Protein AF-A0A9D0Y0K2-F1 (afdb_monomer_lite)

Sequence (205 aa):
MKDIKRLFMYHGAEHKVINCIENGHKLTVENVRGQSREHRRCGTSFTFLVMFVSILFFMFIRVDTIWLRILTRLLLVPVIAGVSYEFIKWAGRSESLLVRILSKPGMLLQRFTTGEPDDEMIEVAIESVNAVFDWKAFLEEAKNEQKDPAIEFVDNLEELSDTQDITNTYDESSSTDDLETEKITDIFDEDDEILQAVELILKEK

pLDDT: mean 71.97, std 22.55, range [23.19, 94.62]

Radius of gyration: 25.57 Å; chains: 1; bounding box: 44×51×89 Å

Foldseek 3Di:
DVVQQVQQQLLLLLQLQVQLLVVLHDQDLVSSLPGGSFDLLDVLLLVVQLVVLLCVVPVPDDDPDPVVVVVVSVVCSVVSSVVSVVLSVVLVVDPDPVSVVSSVVSRVVSVVSHDHHDSVSNVVSSVVCVVPDDSVVVSVVVVVVVPPVVVVVVVVVVVVVVPDDDDDDDDDDDDDDDDDDDDDDDDDDPVVVVVVVVVVVVVVD

Structure (mmCIF, N/CA/C/O backbone):
data_AF-A0A9D0Y0K2-F1
#
_entry.id   AF-A0A9D0Y0K2-F1
#
loop_
_atom_site.group_PDB
_atom_site.id
_atom_site.type_symbol
_atom_site.label_atom_id
_atom_site.label_alt_id
_atom_site.label_comp_id
_atom_site.label_asym_id
_atom_site.label_entity_id
_atom_site.label_seq_id
_atom_site.pdbx_PDB_ins_code
_atom_site.Cartn_x
_atom_site.Cartn_y
_atom_site.Cartn_z
_atom_site.occupancy
_atom_site.B_iso_or_equiv
_atom_site.auth_seq_id
_atom_site.auth_comp_id
_atom_site.auth_asym_id
_atom_site.auth_atom_id
_atom_site.pdbx_PDB_model_num
ATOM 1 N N . MET A 1 1 ? -7.008 22.103 -1.435 1.00 67.06 1 MET A N 1
ATOM 2 C CA . MET A 1 1 ? -6.032 21.623 -0.419 1.00 67.06 1 MET A CA 1
ATOM 3 C C . MET A 1 1 ? -6.685 20.805 0.693 1.00 67.06 1 MET A C 1
ATOM 5 O O . MET A 1 1 ? -6.107 19.797 1.072 1.00 67.06 1 MET A O 1
ATOM 9 N N . LYS A 1 2 ? -7.875 21.175 1.196 1.00 81.12 2 LYS A N 1
ATOM 10 C CA . LYS A 1 2 ? -8.598 20.381 2.211 1.00 81.12 2 LYS A CA 1
ATOM 11 C C . LYS A 1 2 ? -8.952 18.963 1.730 1.00 81.12 2 LYS A C 1
ATOM 13 O O . LYS A 1 2 ? -8.868 18.022 2.509 1.00 81.12 2 LYS A O 1
ATOM 18 N N . ASP A 1 3 ? -9.239 18.806 0.440 1.00 87.19 3 ASP A N 1
ATOM 19 C CA . ASP A 1 3 ? -9.646 17.519 -0.146 1.00 87.19 3 ASP A CA 1
ATOM 20 C C . ASP A 1 3 ? -8.504 16.496 -0.189 1.00 87.19 3 ASP A C 1
ATOM 22 O O . ASP A 1 3 ? -8.718 15.318 0.062 1.00 87.19 3 ASP A O 1
ATOM 26 N N . ILE A 1 4 ? -7.268 16.951 -0.423 1.00 88.81 4 ILE A N 1
ATOM 27 C CA . ILE A 1 4 ? -6.080 16.081 -0.409 1.00 88.81 4 ILE A CA 1
ATOM 28 C C . ILE A 1 4 ? -5.799 15.572 1.004 1.00 88.81 4 ILE A C 1
ATOM 30 O O . ILE A 1 4 ? -5.513 14.394 1.188 1.00 88.81 4 ILE A O 1
ATOM 34 N N . LYS A 1 5 ? -5.941 16.439 2.014 1.00 88.38 5 LYS A N 1
ATOM 35 C CA . LYS A 1 5 ? -5.827 16.022 3.415 1.00 88.38 5 LYS A CA 1
ATOM 36 C C . LYS A 1 5 ? -6.863 14.941 3.737 1.00 88.38 5 LYS A C 1
ATOM 38 O O . LYS A 1 5 ? -6.508 13.912 4.297 1.00 88.38 5 LYS A O 1
ATOM 43 N N . ARG A 1 6 ? -8.116 15.149 3.319 1.00 92.69 6 ARG A N 1
ATOM 44 C CA . ARG A 1 6 ? -9.199 14.174 3.498 1.00 92.69 6 ARG A CA 1
ATOM 45 C C . ARG A 1 6 ? -8.906 12.842 2.798 1.00 92.69 6 ARG A C 1
ATOM 47 O O . ARG A 1 6 ? -9.142 11.796 3.385 1.00 92.69 6 ARG A O 1
ATOM 54 N N . LEU A 1 7 ? -8.349 12.869 1.586 1.00 92.06 7 LEU A N 1
ATOM 55 C CA . LEU A 1 7 ? -7.934 11.658 0.870 1.00 92.06 7 LEU A CA 1
ATOM 56 C C . LEU A 1 7 ? -6.885 10.857 1.658 1.00 92.06 7 LEU A C 1
ATOM 58 O O . LEU A 1 7 ? -7.027 9.647 1.809 1.00 92.06 7 LEU A O 1
ATOM 62 N N . PHE A 1 8 ? -5.858 11.523 2.193 1.00 92.81 8 PHE A N 1
ATOM 63 C CA . PHE A 1 8 ? -4.826 10.858 2.997 1.00 92.81 8 PHE A CA 1
ATOM 64 C C . PHE A 1 8 ? -5.372 10.299 4.315 1.00 92.81 8 PHE A C 1
ATOM 66 O O . PHE A 1 8 ? -4.903 9.258 4.770 1.00 92.81 8 PHE A O 1
ATOM 73 N N . MET A 1 9 ? -6.375 10.947 4.909 1.00 93.69 9 MET A N 1
ATOM 74 C CA . MET A 1 9 ? -7.067 10.430 6.093 1.00 93.69 9 MET A CA 1
ATOM 75 C C . MET A 1 9 ? -7.864 9.158 5.771 1.00 93.69 9 MET A C 1
ATOM 77 O O . MET A 1 9 ? -7.720 8.172 6.483 1.00 93.69 9 MET A O 1
ATOM 81 N N . TYR A 1 10 ? -8.613 9.119 4.662 1.00 94.62 10 TYR A N 1
ATOM 82 C CA . TYR A 1 10 ? -9.296 7.888 4.230 1.00 94.62 10 TYR A CA 1
ATOM 83 C C . TYR A 1 10 ? -8.326 6.745 3.924 1.00 94.62 10 TYR A C 1
ATOM 85 O O . TYR A 1 10 ? -8.579 5.606 4.300 1.00 94.62 10 TYR A O 1
ATOM 93 N N . HIS A 1 11 ? -7.189 7.052 3.303 1.00 93.38 11 HIS A N 1
ATOM 94 C CA . HIS A 1 11 ? -6.132 6.069 3.074 1.00 93.38 11 HIS A CA 1
ATOM 95 C C . HIS A 1 11 ? -5.553 5.535 4.398 1.00 93.38 11 HIS A C 1
ATOM 97 O O . HIS A 1 11 ? -5.335 4.336 4.549 1.00 93.38 11 HIS A O 1
ATOM 103 N N . GLY A 1 12 ? -5.364 6.406 5.396 1.00 92.06 12 GLY A N 1
ATOM 104 C CA . GLY A 1 12 ? -4.985 5.992 6.748 1.00 92.06 12 GLY A CA 1
ATOM 105 C C . GLY A 1 12 ? -6.044 5.116 7.428 1.00 92.06 12 GLY A C 1
ATOM 106 O O . GLY A 1 12 ? -5.683 4.142 8.087 1.00 92.06 12 GLY A O 1
ATOM 107 N N . ALA A 1 13 ? -7.335 5.416 7.240 1.00 94.50 13 ALA A N 1
ATOM 108 C CA . ALA A 1 13 ? -8.438 4.604 7.762 1.00 94.50 13 ALA A CA 1
ATOM 109 C C . ALA A 1 13 ? -8.421 3.178 7.191 1.00 94.50 13 ALA A C 1
ATOM 111 O O . ALA A 1 13 ? -8.532 2.222 7.955 1.00 94.50 13 ALA A O 1
ATOM 112 N N . GLU A 1 14 ? -8.205 3.027 5.881 1.00 93.19 14 GLU A N 1
ATOM 113 C CA . GLU A 1 14 ? -8.070 1.719 5.225 1.00 93.19 14 GLU A CA 1
ATOM 114 C C . GLU A 1 14 ? -6.944 0.892 5.859 1.00 93.19 14 GLU A C 1
ATOM 116 O O . GLU A 1 14 ? -7.167 -0.238 6.291 1.00 93.19 14 GLU A O 1
ATOM 121 N N . HIS A 1 15 ? -5.747 1.472 5.986 1.00 93.19 15 HIS A N 1
ATOM 122 C CA . HIS A 1 15 ? -4.605 0.769 6.572 1.00 93.19 15 HIS A CA 1
ATOM 123 C C . HIS A 1 15 ? -4.871 0.309 8.000 1.00 93.19 15 HIS A C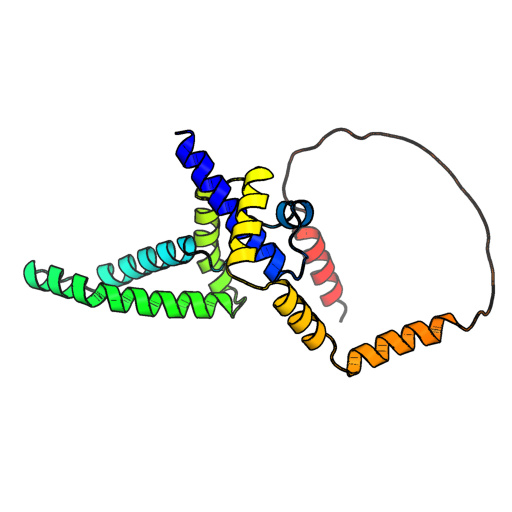 1
ATOM 125 O O . HIS A 1 15 ? -4.552 -0.826 8.350 1.00 93.19 15 HIS A O 1
ATOM 131 N N . LYS A 1 16 ? -5.485 1.166 8.818 1.00 93.38 16 LYS A N 1
ATOM 132 C CA . LYS A 1 16 ? -5.807 0.831 10.204 1.00 93.38 16 LYS A CA 1
ATOM 133 C C . LYS A 1 16 ? -6.836 -0.292 10.308 1.00 93.38 16 LYS A C 1
ATOM 135 O O . LYS A 1 16 ? -6.673 -1.178 11.144 1.00 93.38 16 LYS A O 1
ATOM 140 N N . VAL A 1 17 ? -7.868 -0.284 9.461 1.00 93.62 17 VAL A N 1
ATOM 141 C CA . VAL A 1 17 ? -8.891 -1.344 9.421 1.00 93.62 17 VAL A CA 1
ATOM 142 C C . VAL A 1 17 ? -8.270 -2.683 9.030 1.00 93.62 17 VAL A C 1
ATOM 144 O O . VAL A 1 17 ? -8.499 -3.678 9.714 1.00 93.62 17 VAL A O 1
ATOM 147 N N . ILE A 1 18 ? -7.439 -2.713 7.985 1.00 90.31 18 ILE A N 1
ATOM 148 C CA . ILE A 1 18 ? -6.764 -3.946 7.553 1.00 90.31 18 ILE A CA 1
ATOM 149 C C . ILE A 1 18 ? -5.797 -4.450 8.630 1.00 90.31 18 ILE A C 1
ATOM 151 O O . ILE A 1 18 ? -5.852 -5.624 8.989 1.00 90.31 18 ILE A O 1
ATOM 155 N N . ASN A 1 19 ? -4.988 -3.566 9.219 1.00 89.62 19 ASN A N 1
ATOM 156 C CA . ASN A 1 19 ? -4.087 -3.924 10.317 1.00 89.62 19 ASN A CA 1
ATOM 157 C C . ASN A 1 19 ? -4.854 -4.471 11.541 1.00 89.62 19 ASN A C 1
ATOM 159 O O . ASN A 1 19 ? -4.380 -5.395 12.193 1.00 89.62 19 ASN A O 1
ATOM 163 N N . CYS A 1 20 ? -6.055 -3.956 11.836 1.00 91.06 20 CYS A N 1
ATOM 164 C CA . CYS A 1 20 ? -6.908 -4.460 12.921 1.00 91.06 20 CYS A CA 1
ATOM 165 C C . CYS A 1 20 ? -7.289 -5.935 12.710 1.00 91.06 20 CYS A C 1
ATOM 167 O O . CYS A 1 20 ? -7.197 -6.737 13.641 1.00 91.06 20 CYS A O 1
ATOM 169 N N . ILE A 1 21 ? -7.665 -6.287 11.477 1.00 88.38 21 ILE A N 1
ATOM 170 C CA . ILE A 1 21 ? -8.056 -7.650 11.088 1.00 88.38 21 ILE A CA 1
ATOM 171 C C . ILE A 1 21 ? -6.846 -8.581 11.098 1.00 88.38 21 ILE A C 1
ATOM 173 O O . ILE A 1 21 ? -6.931 -9.686 11.629 1.00 88.38 21 ILE A O 1
ATOM 177 N N . GLU A 1 22 ? -5.714 -8.138 10.547 1.00 83.69 22 GLU A N 1
ATOM 178 C CA . GLU A 1 22 ? -4.478 -8.929 10.522 1.00 83.69 22 GLU A CA 1
ATOM 179 C C . GLU A 1 22 ? -3.920 -9.193 11.929 1.00 83.69 22 GLU A C 1
ATOM 181 O O . GLU A 1 22 ? -3.370 -10.264 12.173 1.00 83.69 22 GLU A O 1
ATOM 186 N N . ASN A 1 23 ? -4.120 -8.262 12.867 1.00 84.31 23 ASN A N 1
ATOM 187 C CA . ASN A 1 23 ? -3.757 -8.431 14.277 1.00 84.31 23 ASN A CA 1
ATOM 188 C C . ASN A 1 23 ? -4.781 -9.256 15.081 1.00 84.31 23 ASN A C 1
ATOM 190 O O . ASN A 1 23 ? -4.615 -9.445 16.284 1.00 84.31 23 ASN A O 1
ATOM 194 N N . GLY A 1 24 ? -5.850 -9.749 14.451 1.00 82.88 24 GLY A N 1
ATOM 195 C CA . GLY A 1 24 ? -6.824 -10.622 15.102 1.00 82.88 24 GLY A CA 1
ATOM 196 C C . GLY A 1 24 ? -7.863 -9.899 15.971 1.00 82.88 24 GLY A C 1
ATOM 197 O O . GLY A 1 24 ? -8.615 -10.542 16.713 1.00 82.88 24 GLY A O 1
ATOM 198 N N . HIS A 1 25 ? -7.917 -8.565 15.921 1.00 86.62 25 HIS A N 1
ATOM 199 C CA . HIS A 1 25 ? -8.839 -7.775 16.730 1.00 86.62 25 HIS A CA 1
ATOM 200 C C . HIS A 1 25 ? -10.215 -7.651 16.067 1.00 86.62 25 HIS A C 1
ATOM 202 O O . HIS A 1 25 ? -10.368 -7.689 14.848 1.00 86.62 25 HIS A O 1
ATOM 208 N N . LYS A 1 26 ? -11.254 -7.467 16.890 1.00 88.00 26 LYS A N 1
ATOM 209 C CA . LYS A 1 26 ? -12.604 -7.189 16.381 1.00 88.00 26 LYS A CA 1
ATOM 210 C C . LYS A 1 26 ? -12.641 -5.803 15.742 1.00 88.00 26 LYS A C 1
ATOM 212 O O . LYS A 1 26 ? -12.145 -4.854 16.348 1.00 88.00 26 LYS A O 1
ATOM 217 N N . LEU A 1 27 ? -13.305 -5.676 14.592 1.00 88.38 27 LEU A N 1
ATOM 218 C CA . LEU A 1 27 ? -13.522 -4.389 13.929 1.00 88.38 27 LEU A CA 1
ATOM 219 C C . LEU A 1 27 ? -14.493 -3.509 14.726 1.00 88.38 27 LEU A C 1
ATOM 221 O O . LEU A 1 27 ? -15.707 -3.555 14.532 1.00 88.38 27 LEU A O 1
ATOM 225 N N . THR A 1 28 ? -13.938 -2.709 15.631 1.00 90.19 28 THR A N 1
ATOM 226 C CA . THR A 1 28 ? -14.611 -1.594 16.307 1.00 90.19 28 THR A CA 1
ATOM 227 C C . THR A 1 28 ? -13.786 -0.326 16.115 1.00 90.19 28 THR A C 1
ATOM 229 O O . THR A 1 28 ? -12.581 -0.401 15.860 1.00 90.19 28 THR A O 1
ATOM 232 N N . VAL A 1 29 ? -14.418 0.842 16.229 1.00 91.00 29 VAL A N 1
ATOM 233 C CA . VAL A 1 29 ? -13.743 2.133 16.018 1.00 91.00 29 VAL A CA 1
ATOM 234 C C . VAL A 1 29 ? -12.562 2.294 16.980 1.00 91.00 29 VAL A C 1
ATOM 236 O O . VAL A 1 29 ? -11.483 2.721 16.572 1.00 91.00 29 VAL A O 1
ATOM 239 N N . GLU A 1 30 ? -12.724 1.865 18.231 1.00 90.31 30 GLU A N 1
ATOM 240 C CA . GLU A 1 30 ? -11.695 1.929 19.271 1.00 90.31 30 GLU A CA 1
ATOM 241 C C . GLU A 1 30 ? -10.484 1.058 18.921 1.00 90.31 30 GLU A C 1
ATOM 243 O O . GLU A 1 30 ? -9.344 1.525 18.979 1.00 90.31 30 GLU A O 1
ATOM 248 N N . ASN A 1 31 ? -10.729 -0.186 18.497 1.00 88.88 31 ASN A N 1
ATOM 249 C CA . ASN A 1 31 ? -9.664 -1.123 18.144 1.00 88.88 31 ASN A CA 1
ATOM 250 C C . ASN A 1 31 ? -8.905 -0.673 16.895 1.00 88.88 31 ASN A C 1
ATOM 252 O O . ASN A 1 31 ? -7.684 -0.827 16.834 1.00 88.88 31 ASN A O 1
ATOM 256 N N . VAL A 1 32 ? -9.615 -0.109 15.913 1.00 90.38 32 VAL A N 1
ATOM 257 C CA . VAL A 1 32 ? -9.028 0.407 14.671 1.00 90.38 32 VAL A CA 1
ATOM 258 C C . VAL A 1 32 ? -8.216 1.674 14.935 1.00 90.38 32 VAL A C 1
ATOM 260 O O . VAL A 1 32 ? -7.127 1.824 14.382 1.00 90.38 32 VAL A O 1
ATOM 263 N N . ARG A 1 33 ? -8.684 2.570 15.814 1.00 89.69 33 ARG A N 1
ATOM 264 C CA . ARG A 1 33 ? -7.971 3.811 16.159 1.00 89.69 33 ARG A CA 1
ATOM 265 C C . ARG A 1 33 ? -6.554 3.532 16.671 1.00 89.69 33 ARG A C 1
ATOM 267 O O . ARG A 1 33 ? -5.631 4.248 16.282 1.00 89.69 33 ARG A O 1
ATOM 274 N N . GLY A 1 34 ? -6.378 2.481 17.473 1.00 86.06 34 GLY A N 1
ATOM 275 C CA . GLY A 1 34 ? -5.079 2.069 18.017 1.00 86.06 34 GLY A CA 1
ATOM 276 C C . GLY A 1 34 ? -4.102 1.454 17.005 1.00 86.06 34 GLY A C 1
ATOM 277 O O . GLY A 1 34 ? -2.940 1.248 17.341 1.00 86.06 34 GLY A O 1
ATOM 278 N N . GLN A 1 35 ? -4.530 1.164 15.772 1.00 90.19 35 GLN A N 1
ATOM 279 C CA . GLN A 1 35 ? -3.674 0.511 14.779 1.00 90.19 35 GLN A CA 1
ATOM 280 C C . GLN A 1 35 ? -2.731 1.485 14.070 1.00 90.19 35 GLN A C 1
ATOM 282 O O . GLN A 1 35 ? -2.997 2.686 13.942 1.00 90.19 35 GLN A O 1
ATOM 287 N N . SER A 1 36 ? -1.632 0.943 13.539 1.00 87.62 36 SER A N 1
ATOM 288 C CA . SER A 1 36 ? -0.712 1.698 12.688 1.00 87.62 36 SER A CA 1
ATOM 289 C C . SER A 1 36 ? -1.388 2.128 11.384 1.00 87.62 36 SER A C 1
ATOM 291 O O . SER A 1 36 ? -2.184 1.392 10.801 1.00 87.62 36 SER A O 1
ATOM 293 N N . ARG A 1 37 ? -1.019 3.314 10.893 1.00 87.62 37 ARG A N 1
ATOM 294 C CA . ARG A 1 37 ? -1.400 3.813 9.560 1.00 87.62 37 ARG A CA 1
ATOM 295 C C . ARG A 1 37 ? -0.469 3.331 8.443 1.00 87.62 37 ARG A C 1
ATOM 297 O O . ARG A 1 37 ? -0.660 3.696 7.288 1.00 87.62 37 ARG A O 1
ATOM 304 N N . GLU A 1 38 ? 0.559 2.564 8.783 1.00 85.81 38 GLU A N 1
ATOM 305 C CA . GLU A 1 38 ? 1.513 1.991 7.838 1.00 85.81 38 GLU A CA 1
ATOM 306 C C . GLU A 1 38 ? 1.205 0.509 7.644 1.00 85.81 38 GLU A C 1
ATOM 308 O O . GLU A 1 38 ? 0.952 -0.215 8.609 1.00 85.81 38 GLU A O 1
ATOM 313 N N . HIS A 1 39 ? 1.234 0.052 6.396 1.00 82.31 39 HIS A N 1
ATOM 314 C CA . HIS A 1 39 ? 0.985 -1.343 6.065 1.00 82.31 39 HIS A CA 1
ATOM 315 C C . HIS A 1 39 ? 1.927 -1.815 4.955 1.00 82.31 39 HIS A C 1
ATOM 317 O O . HIS A 1 39 ? 2.048 -1.199 3.888 1.00 82.31 39 HIS A O 1
ATOM 323 N N . ARG A 1 40 ? 2.607 -2.946 5.181 1.00 70.75 40 ARG A N 1
ATOM 324 C CA . ARG A 1 40 ? 3.663 -3.438 4.276 1.00 70.75 40 ARG A CA 1
ATOM 325 C C . ARG A 1 40 ? 3.149 -3.788 2.878 1.00 70.75 40 ARG A C 1
ATOM 327 O O . ARG A 1 40 ? 3.924 -3.710 1.927 1.00 70.75 40 ARG A O 1
ATOM 334 N N . ARG A 1 41 ? 1.860 -4.119 2.733 1.00 74.81 41 ARG A N 1
ATOM 335 C CA . ARG A 1 41 ? 1.244 -4.516 1.454 1.00 74.81 41 ARG A CA 1
ATOM 336 C C . ARG A 1 41 ? 0.501 -3.387 0.726 1.00 74.81 41 ARG A C 1
ATOM 338 O O . ARG A 1 41 ? -0.181 -3.658 -0.256 1.00 74.81 41 ARG A O 1
ATOM 345 N N . CYS A 1 42 ? 0.628 -2.127 1.150 1.00 83.31 42 CYS A N 1
ATOM 346 C CA . CYS A 1 42 ? -0.048 -1.025 0.456 1.00 83.31 42 CYS A CA 1
ATOM 347 C C . CYS A 1 42 ? 0.463 -0.834 -0.989 1.00 83.31 42 CYS A C 1
ATOM 349 O O . CYS A 1 42 ? 1.669 -0.881 -1.267 1.00 83.31 42 CYS A O 1
ATOM 351 N N . GLY A 1 43 ? -0.455 -0.507 -1.905 1.00 78.94 43 GLY A N 1
ATOM 352 C CA . GLY A 1 43 ? -0.162 -0.177 -3.304 1.00 78.94 43 GLY A CA 1
ATOM 353 C C . GLY A 1 43 ? 0.780 1.023 -3.499 1.00 78.94 43 GLY A C 1
ATOM 354 O O . GLY A 1 43 ? 1.436 1.128 -4.538 1.00 78.94 43 GLY A O 1
ATOM 355 N N . THR A 1 44 ? 0.924 1.902 -2.503 1.00 83.00 44 THR A N 1
ATOM 356 C CA . THR A 1 44 ? 1.917 2.994 -2.532 1.00 83.00 44 THR A CA 1
ATOM 357 C C . THR A 1 44 ? 3.351 2.479 -2.411 1.00 83.00 44 THR A C 1
ATOM 359 O O . THR A 1 44 ? 4.217 2.923 -3.167 1.00 83.00 44 THR A O 1
ATOM 362 N N . SER A 1 45 ? 3.594 1.472 -1.564 1.00 78.06 45 SER A N 1
ATOM 363 C CA . SER A 1 45 ? 4.881 0.765 -1.516 1.00 78.06 45 SER A CA 1
ATOM 364 C C . SER A 1 45 ? 5.159 0.025 -2.822 1.00 78.06 45 SER A C 1
ATOM 366 O O . SER A 1 45 ? 6.283 0.064 -3.322 1.00 78.06 45 SER A O 1
ATOM 368 N N . PHE A 1 46 ? 4.135 -0.598 -3.418 1.00 82.94 46 PHE A N 1
ATOM 369 C CA . PHE A 1 46 ? 4.263 -1.242 -4.729 1.00 82.94 46 PHE A CA 1
ATOM 370 C C . PHE A 1 46 ? 4.637 -0.237 -5.826 1.00 82.94 46 PHE A C 1
ATOM 372 O O . PHE A 1 46 ? 5.583 -0.462 -6.576 1.00 82.94 46 PHE A O 1
ATOM 379 N N . THR A 1 47 ? 3.946 0.902 -5.886 1.00 84.06 47 THR A N 1
ATOM 380 C CA . THR A 1 47 ? 4.208 1.952 -6.882 1.00 84.06 47 THR A CA 1
ATOM 381 C C . THR A 1 47 ? 5.619 2.523 -6.729 1.00 84.06 47 THR A C 1
ATOM 383 O O . THR A 1 47 ? 6.321 2.714 -7.724 1.00 84.06 47 THR A O 1
ATOM 386 N N . PHE A 1 48 ? 6.074 2.731 -5.490 1.00 84.25 48 PHE A N 1
ATOM 387 C CA . PHE A 1 48 ? 7.448 3.144 -5.209 1.00 84.25 48 PHE A CA 1
ATOM 388 C C . PHE A 1 48 ? 8.473 2.109 -5.695 1.00 84.25 48 PHE A C 1
ATOM 390 O O . PHE A 1 48 ? 9.448 2.465 -6.360 1.00 84.25 48 PHE A O 1
ATOM 397 N N . LEU A 1 49 ? 8.236 0.824 -5.419 1.00 82.50 49 LEU A N 1
ATOM 398 C CA . LEU A 1 49 ? 9.108 -0.263 -5.857 1.00 82.50 49 LEU A CA 1
ATOM 399 C C . LEU A 1 49 ? 9.171 -0.365 -7.389 1.00 82.50 49 LEU A C 1
ATOM 401 O O . LEU A 1 49 ? 10.260 -0.494 -7.944 1.00 82.50 49 LEU A O 1
ATOM 405 N N . VAL A 1 50 ? 8.032 -0.262 -8.080 1.00 88.12 50 VAL A N 1
ATOM 406 C CA . VAL A 1 50 ? 7.966 -0.232 -9.553 1.00 88.12 50 VAL A CA 1
ATOM 407 C C . VAL A 1 50 ? 8.783 0.933 -10.105 1.00 88.12 50 VAL A C 1
ATOM 409 O O . VAL A 1 50 ? 9.578 0.745 -11.027 1.00 88.12 50 VAL A O 1
ATOM 412 N N . MET A 1 51 ? 8.649 2.124 -9.518 1.00 89.12 51 MET A N 1
ATOM 413 C CA . MET A 1 51 ? 9.439 3.293 -9.907 1.00 89.12 51 MET A CA 1
ATOM 414 C C . MET A 1 51 ? 10.939 3.043 -9.711 1.00 89.12 51 MET A C 1
ATOM 416 O O . MET A 1 51 ? 11.719 3.263 -10.640 1.00 89.12 51 MET A O 1
ATOM 420 N N . PHE A 1 52 ? 11.348 2.536 -8.548 1.00 87.38 52 PHE A N 1
ATOM 421 C CA . PHE A 1 52 ? 12.750 2.248 -8.253 1.00 87.38 52 PHE A CA 1
ATOM 422 C C . PHE A 1 52 ? 13.348 1.220 -9.225 1.00 87.38 52 PHE A C 1
ATOM 424 O O . PHE A 1 52 ? 14.378 1.479 -9.851 1.00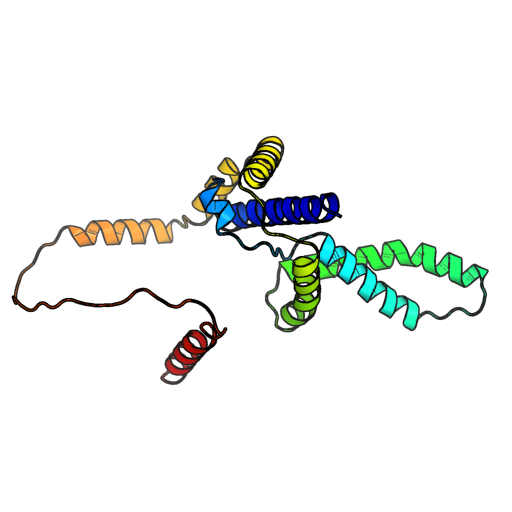 87.38 52 PHE A O 1
ATOM 431 N N . VAL A 1 53 ? 12.665 0.089 -9.428 1.00 88.94 53 VAL A N 1
ATOM 432 C CA . VAL A 1 53 ? 13.091 -0.956 -10.372 1.00 88.94 53 VAL A CA 1
ATOM 433 C C . VAL A 1 53 ? 13.144 -0.403 -11.799 1.00 88.94 53 VAL A C 1
ATOM 435 O O . VAL A 1 53 ? 14.102 -0.676 -12.522 1.00 88.94 53 VAL A O 1
ATOM 438 N N . SER A 1 54 ? 12.187 0.440 -12.199 1.00 90.69 54 SER A N 1
ATOM 439 C CA . SER A 1 54 ? 12.196 1.060 -13.529 1.00 90.69 54 SER A CA 1
ATOM 440 C C . SER A 1 54 ? 13.450 1.903 -13.778 1.00 90.69 54 SER A C 1
ATOM 442 O O . SER A 1 54 ? 14.045 1.807 -14.852 1.00 90.69 54 SER A O 1
ATOM 444 N N . ILE A 1 55 ? 13.907 2.665 -12.776 1.00 90.94 55 ILE A N 1
ATOM 445 C CA . ILE A 1 55 ? 15.125 3.477 -12.876 1.00 90.94 55 ILE A CA 1
ATOM 446 C C . ILE A 1 55 ? 16.338 2.571 -13.094 1.00 90.94 55 ILE A C 1
ATOM 448 O O . ILE A 1 55 ? 17.146 2.855 -13.977 1.00 90.94 55 ILE A O 1
ATOM 452 N N . LEU A 1 56 ? 16.441 1.458 -12.359 1.00 90.94 56 LEU A N 1
ATOM 453 C CA . LEU A 1 56 ? 17.537 0.500 -12.536 1.00 90.94 56 LEU A CA 1
ATOM 454 C C . LEU A 1 56 ? 17.538 -0.096 -13.950 1.00 90.94 56 LEU A C 1
ATOM 456 O O . LEU A 1 56 ? 18.556 -0.040 -14.640 1.00 90.94 56 LEU A O 1
ATOM 460 N N . PHE A 1 57 ? 16.398 -0.606 -14.423 1.00 90.06 57 PHE A N 1
ATOM 461 C CA . PHE A 1 57 ? 16.292 -1.196 -15.763 1.00 90.06 57 PHE A CA 1
ATOM 462 C C . PHE A 1 57 ? 16.613 -0.185 -16.873 1.00 90.06 57 PHE A C 1
ATOM 464 O O . PHE A 1 57 ? 17.379 -0.491 -17.791 1.00 90.06 57 PHE A O 1
ATOM 471 N N . PHE A 1 58 ? 16.077 1.035 -16.782 1.00 88.12 58 PHE A N 1
ATOM 472 C CA . PHE A 1 58 ? 16.327 2.079 -17.778 1.00 88.12 58 PHE A CA 1
ATOM 473 C C . PHE A 1 58 ? 17.741 2.669 -17.707 1.00 88.12 58 PHE A C 1
ATOM 475 O O . PHE A 1 58 ? 18.216 3.207 -18.707 1.00 88.12 58 PHE A O 1
ATOM 482 N N . MET A 1 59 ? 18.431 2.553 -16.570 1.00 89.25 59 MET A N 1
ATOM 483 C CA . MET A 1 59 ? 19.835 2.949 -16.437 1.00 89.25 59 MET A CA 1
ATOM 484 C C . MET A 1 59 ? 20.771 1.992 -17.192 1.00 89.25 59 MET A C 1
ATOM 486 O O . MET A 1 59 ? 21.707 2.447 -17.860 1.00 89.25 59 MET A O 1
ATOM 490 N N . PHE A 1 60 ? 20.516 0.680 -17.116 1.00 88.25 60 PHE A N 1
ATOM 491 C CA . PHE A 1 60 ? 21.334 -0.332 -17.793 1.00 88.25 60 PHE A CA 1
ATOM 492 C C . PHE A 1 60 ? 21.002 -0.473 -19.286 1.00 88.25 60 PHE A C 1
ATOM 494 O O . PHE A 1 60 ? 21.910 -0.644 -20.099 1.00 88.25 60 PHE A O 1
ATOM 501 N N . ILE A 1 61 ? 19.728 -0.359 -19.675 1.00 83.75 61 ILE A N 1
ATOM 502 C CA . ILE A 1 61 ? 19.289 -0.535 -21.068 1.00 83.75 61 ILE A CA 1
ATOM 503 C C . ILE A 1 61 ? 19.200 0.831 -21.755 1.00 83.75 61 ILE A C 1
ATOM 505 O O . ILE A 1 61 ? 18.154 1.485 -21.787 1.00 83.75 61 ILE A O 1
ATOM 509 N N . ARG A 1 62 ? 20.326 1.268 -22.328 1.00 81.69 62 ARG A N 1
ATOM 510 C CA . ARG A 1 62 ? 20.411 2.495 -23.130 1.00 81.69 62 ARG A CA 1
ATOM 511 C C . ARG A 1 62 ? 20.404 2.154 -24.616 1.00 81.69 62 ARG A C 1
ATOM 513 O O . ARG A 1 62 ? 21.290 1.469 -25.105 1.00 81.69 62 ARG A O 1
ATOM 520 N N . VAL A 1 63 ? 19.384 2.642 -25.322 1.00 85.94 63 VAL A N 1
ATOM 521 C CA . VAL A 1 63 ? 19.236 2.493 -26.776 1.00 85.94 63 VAL A CA 1
ATOM 522 C C . VAL A 1 63 ? 19.289 3.876 -27.419 1.00 85.94 63 VAL A C 1
ATOM 524 O O . VAL A 1 63 ? 18.529 4.775 -27.035 1.00 85.94 63 VAL A O 1
ATOM 527 N N . ASP A 1 64 ? 20.181 4.054 -28.391 1.00 84.69 64 ASP A N 1
ATOM 528 C CA . ASP A 1 64 ? 20.430 5.354 -29.028 1.00 84.69 64 ASP A CA 1
ATOM 529 C C . ASP A 1 64 ? 19.344 5.733 -30.041 1.00 84.69 64 ASP A C 1
ATOM 531 O O . ASP A 1 64 ? 18.976 6.900 -30.167 1.00 84.69 64 ASP A O 1
ATOM 535 N N . THR A 1 65 ? 18.759 4.743 -30.714 1.00 91.31 65 THR A N 1
ATOM 536 C CA . THR A 1 65 ? 17.701 4.948 -31.708 1.00 91.31 65 THR A CA 1
ATOM 537 C C . THR A 1 65 ? 16.342 5.203 -31.050 1.00 91.31 65 THR A C 1
ATOM 539 O O . THR A 1 65 ? 15.870 4.433 -30.211 1.00 91.31 65 THR A O 1
ATOM 542 N N . ILE A 1 66 ? 15.674 6.291 -31.458 1.00 89.38 66 ILE A N 1
ATOM 543 C CA . ILE A 1 66 ? 14.447 6.788 -30.808 1.00 89.38 66 ILE A CA 1
ATOM 544 C C . ILE A 1 66 ? 13.298 5.764 -30.850 1.00 89.38 66 ILE A C 1
ATOM 546 O O . ILE A 1 66 ? 12.625 5.541 -29.847 1.00 89.38 66 ILE A O 1
ATOM 550 N N . TRP A 1 67 ? 13.115 5.089 -31.989 1.00 92.62 67 TRP A N 1
ATOM 551 C CA . TRP A 1 67 ? 12.034 4.123 -32.198 1.00 92.62 67 TRP A CA 1
ATOM 552 C C . TRP A 1 67 ? 12.231 2.848 -31.381 1.00 92.62 67 TRP A C 1
ATOM 554 O O . TRP A 1 67 ? 11.312 2.405 -30.694 1.00 92.62 67 TRP A O 1
ATOM 564 N N . LEU A 1 68 ? 13.448 2.295 -31.391 1.00 89.81 68 LEU A N 1
ATOM 565 C CA . LEU A 1 68 ? 13.772 1.117 -30.588 1.00 89.81 68 LEU A CA 1
ATOM 566 C C . LEU A 1 68 ? 13.717 1.437 -29.095 1.00 89.81 68 LEU A C 1
ATOM 568 O O . LEU A 1 68 ? 13.271 0.599 -28.317 1.00 89.81 68 LEU A O 1
ATOM 572 N N . ARG A 1 69 ? 14.085 2.656 -28.683 1.00 90.44 69 ARG A N 1
ATOM 573 C CA . ARG A 1 69 ? 13.947 3.100 -27.291 1.00 90.44 69 ARG A CA 1
ATOM 574 C C . ARG A 1 69 ? 12.491 3.070 -26.821 1.00 90.44 69 ARG A C 1
ATOM 576 O O . ARG A 1 69 ? 12.228 2.575 -25.728 1.00 90.44 69 ARG A O 1
ATOM 583 N N . ILE A 1 70 ? 11.556 3.583 -27.622 1.00 90.81 70 ILE A N 1
ATOM 584 C CA . ILE A 1 70 ? 10.124 3.581 -27.277 1.00 90.81 70 ILE A CA 1
ATOM 585 C C . ILE A 1 70 ? 9.594 2.146 -27.206 1.00 90.81 70 ILE A C 1
ATOM 587 O O . ILE A 1 70 ? 8.962 1.782 -26.215 1.00 90.81 70 ILE A O 1
ATOM 591 N N . LEU A 1 71 ? 9.909 1.321 -28.208 1.00 93.25 71 LEU A N 1
ATOM 592 C CA . LEU A 1 71 ? 9.483 -0.079 -28.247 1.00 93.25 71 LEU A CA 1
ATOM 593 C C . LEU A 1 71 ? 10.004 -0.868 -27.038 1.00 93.25 71 LEU A C 1
ATOM 595 O O . LEU A 1 71 ? 9.248 -1.582 -26.385 1.00 93.25 71 LEU A O 1
ATOM 599 N N . THR A 1 72 ? 11.282 -0.680 -26.706 1.00 91.25 72 THR A N 1
ATOM 600 C CA . THR A 1 72 ? 11.926 -1.317 -25.552 1.00 91.25 72 THR A CA 1
ATOM 601 C C . THR A 1 72 ? 11.222 -0.908 -24.260 1.00 91.25 72 THR A C 1
ATOM 603 O O . THR A 1 72 ? 10.848 -1.769 -23.475 1.00 91.25 72 THR A O 1
ATOM 606 N N . ARG A 1 73 ? 10.940 0.386 -24.055 1.00 91.44 73 ARG A N 1
ATOM 607 C CA . ARG A 1 73 ? 10.212 0.854 -22.863 1.00 91.44 73 ARG A CA 1
ATOM 608 C C . ARG A 1 73 ? 8.825 0.234 -22.743 1.00 91.44 73 ARG A C 1
ATOM 610 O O . ARG A 1 73 ? 8.478 -0.210 -21.656 1.00 91.44 73 ARG A O 1
ATOM 617 N N . LEU A 1 74 ? 8.069 0.175 -23.838 1.00 92.00 74 LEU A N 1
ATOM 618 C CA . LEU A 1 74 ? 6.728 -0.410 -23.838 1.00 92.00 74 LEU A CA 1
ATOM 619 C C . LEU A 1 74 ? 6.760 -1.899 -23.461 1.00 92.00 74 LEU A C 1
ATOM 621 O O . LEU A 1 74 ? 5.934 -2.347 -22.671 1.00 92.00 74 LEU A O 1
ATOM 625 N N . LEU A 1 75 ? 7.745 -2.642 -23.972 1.00 92.38 75 LEU A N 1
ATOM 626 C CA . LEU A 1 75 ? 7.933 -4.060 -23.658 1.00 92.38 75 LEU A CA 1
ATOM 627 C C . LEU A 1 75 ? 8.428 -4.273 -22.217 1.00 92.38 75 LEU A C 1
ATOM 629 O O . LEU A 1 75 ? 8.061 -5.254 -21.578 1.00 92.38 75 LEU A O 1
ATOM 633 N N . LEU A 1 76 ? 9.219 -3.343 -21.678 1.00 90.94 76 LEU A N 1
ATOM 634 C CA . LEU A 1 76 ? 9.755 -3.431 -20.320 1.00 90.94 76 LEU A CA 1
ATOM 635 C C . LEU A 1 76 ? 8.718 -3.161 -19.223 1.00 90.94 76 LEU A C 1
ATOM 637 O O . LEU A 1 76 ? 8.897 -3.672 -18.123 1.00 90.94 76 LEU A O 1
ATOM 641 N N . VAL A 1 77 ? 7.649 -2.399 -19.483 1.00 91.56 77 VAL A N 1
ATOM 642 C CA . VAL A 1 77 ? 6.600 -2.113 -18.478 1.00 91.56 77 VAL A CA 1
ATOM 643 C C . VAL A 1 77 ? 6.049 -3.388 -17.811 1.00 91.56 77 VAL A C 1
ATOM 645 O O . VAL A 1 77 ? 6.114 -3.468 -16.583 1.00 91.56 77 VAL A O 1
ATOM 648 N N . PRO A 1 78 ? 5.555 -4.405 -18.549 1.00 91.31 78 PRO A N 1
ATOM 649 C CA . PRO A 1 78 ? 5.062 -5.638 -17.932 1.00 91.31 78 PRO A CA 1
ATOM 650 C C . PRO A 1 78 ? 6.166 -6.437 -17.226 1.00 91.31 78 PRO A C 1
ATOM 652 O O . PRO A 1 78 ? 5.905 -7.046 -16.191 1.00 91.31 78 PRO A O 1
ATOM 655 N N . VAL A 1 79 ? 7.403 -6.403 -17.734 1.00 92.12 79 VAL A N 1
ATOM 656 C CA . VAL A 1 79 ? 8.549 -7.078 -17.099 1.00 92.12 79 VAL A CA 1
ATOM 657 C C . VAL A 1 79 ? 8.858 -6.450 -15.741 1.00 92.12 79 VAL A C 1
ATOM 659 O O . VAL A 1 79 ? 8.983 -7.164 -14.750 1.00 92.12 79 VAL A O 1
ATOM 662 N N . ILE A 1 80 ? 8.929 -5.117 -15.678 1.00 92.31 80 ILE A N 1
ATOM 663 C CA . ILE A 1 80 ? 9.164 -4.372 -14.436 1.00 92.31 80 ILE A CA 1
ATOM 664 C C . ILE A 1 80 ? 8.038 -4.658 -13.439 1.00 92.31 80 ILE A C 1
ATOM 666 O O . ILE A 1 80 ? 8.324 -4.983 -12.291 1.00 92.31 80 ILE A O 1
ATOM 670 N N . ALA A 1 81 ? 6.775 -4.607 -13.877 1.00 89.75 81 ALA A N 1
ATOM 671 C CA . ALA A 1 81 ? 5.629 -4.897 -13.016 1.00 89.75 81 ALA A CA 1
ATOM 672 C C . ALA A 1 81 ? 5.671 -6.325 -12.444 1.00 89.75 81 ALA A C 1
ATOM 674 O O . ALA A 1 81 ? 5.442 -6.509 -11.248 1.00 89.75 81 ALA A O 1
ATOM 675 N N . GLY A 1 82 ? 6.017 -7.320 -13.269 1.00 90.88 82 GLY A N 1
ATOM 676 C CA . GLY A 1 82 ? 6.164 -8.710 -12.832 1.00 90.88 82 GLY A CA 1
ATOM 677 C C . GLY A 1 82 ? 7.285 -8.887 -11.807 1.00 90.88 82 GLY A C 1
ATOM 678 O O . GLY A 1 82 ? 7.072 -9.486 -10.756 1.00 90.88 82 GLY A O 1
ATOM 679 N N . VAL A 1 83 ? 8.457 -8.297 -12.061 1.00 89.31 83 VAL A N 1
ATOM 680 C CA . VAL A 1 83 ? 9.582 -8.327 -11.112 1.00 89.31 83 VAL A CA 1
ATOM 681 C C . VAL A 1 83 ? 9.193 -7.653 -9.794 1.00 89.31 83 VAL A C 1
ATOM 683 O O . VAL A 1 83 ? 9.390 -8.230 -8.726 1.00 89.31 83 VAL A O 1
ATOM 686 N N . SER A 1 84 ? 8.586 -6.466 -9.842 1.00 87.19 84 SER A N 1
ATOM 687 C CA . SER A 1 84 ? 8.131 -5.753 -8.644 1.00 87.19 84 SER A CA 1
ATOM 688 C C . SER A 1 84 ? 7.076 -6.529 -7.847 1.00 87.19 84 SER A C 1
ATOM 690 O O . SER A 1 84 ? 7.106 -6.481 -6.617 1.00 87.19 84 SER A O 1
ATOM 692 N N . TYR A 1 85 ? 6.177 -7.264 -8.511 1.00 86.12 85 TYR A N 1
ATOM 693 C CA . TYR A 1 85 ? 5.191 -8.118 -7.841 1.00 86.12 85 TYR A CA 1
ATOM 694 C C . TYR A 1 85 ? 5.855 -9.254 -7.045 1.00 86.12 85 TYR A C 1
ATOM 696 O O . TYR A 1 85 ? 5.510 -9.489 -5.886 1.00 86.12 85 TYR A O 1
ATOM 704 N N . GLU A 1 86 ? 6.854 -9.922 -7.621 1.00 86.56 86 GLU A N 1
ATOM 705 C CA . GLU A 1 86 ? 7.587 -10.975 -6.907 1.00 86.56 86 GLU A CA 1
ATOM 706 C C . GLU A 1 86 ? 8.380 -10.410 -5.722 1.00 86.56 86 GLU A C 1
ATOM 708 O O . GLU A 1 86 ? 8.374 -10.990 -4.635 1.00 86.56 86 GLU A O 1
ATOM 713 N N . PHE A 1 87 ? 8.988 -9.230 -5.881 1.00 78.88 87 PHE A N 1
ATOM 714 C CA . PHE A 1 87 ? 9.686 -8.563 -4.782 1.00 78.88 87 PHE A CA 1
ATOM 715 C C . PHE A 1 87 ? 8.750 -8.190 -3.623 1.00 78.88 87 PHE A C 1
ATOM 717 O O . PHE A 1 87 ? 9.113 -8.438 -2.474 1.00 78.88 87 PHE A O 1
ATOM 724 N N . ILE A 1 88 ? 7.551 -7.642 -3.875 1.00 74.56 88 ILE A N 1
ATOM 725 C CA . ILE A 1 88 ? 6.610 -7.308 -2.786 1.00 74.56 88 ILE A CA 1
ATOM 726 C C . ILE A 1 88 ? 6.023 -8.565 -2.133 1.00 74.56 88 ILE A C 1
ATOM 728 O O . ILE A 1 88 ? 5.866 -8.614 -0.912 1.00 74.56 88 ILE A O 1
ATOM 732 N N . LYS A 1 89 ? 5.765 -9.617 -2.920 1.00 78.25 89 LYS A N 1
ATOM 733 C CA . LYS A 1 89 ? 5.324 -10.919 -2.406 1.00 78.25 89 LYS A CA 1
ATOM 734 C C . LYS A 1 89 ? 6.384 -11.549 -1.503 1.00 78.25 89 LYS A C 1
ATOM 736 O O . LYS A 1 89 ? 6.045 -12.099 -0.458 1.00 78.25 89 LYS A O 1
ATOM 741 N N . TRP A 1 90 ? 7.657 -11.448 -1.877 1.00 76.25 90 TRP A N 1
ATOM 742 C CA . TRP A 1 90 ? 8.773 -11.924 -1.063 1.00 76.25 90 TRP A CA 1
ATOM 743 C C . TRP A 1 90 ? 8.987 -11.069 0.195 1.00 76.25 90 TRP A C 1
ATOM 745 O O . TRP A 1 90 ? 9.144 -11.615 1.292 1.00 76.25 90 TRP A O 1
ATOM 755 N N . ALA A 1 91 ? 8.904 -9.742 0.066 1.00 67.88 91 ALA A N 1
ATOM 756 C CA . ALA A 1 91 ? 8.993 -8.809 1.188 1.00 67.88 91 ALA A CA 1
ATOM 757 C C . ALA A 1 91 ? 7.876 -9.023 2.225 1.00 67.88 91 ALA A C 1
ATOM 759 O O . ALA A 1 91 ? 8.107 -8.892 3.423 1.00 67.88 91 ALA A O 1
ATOM 760 N N . GLY A 1 92 ? 6.679 -9.416 1.781 1.00 64.31 92 GLY A N 1
ATOM 761 C CA . GLY A 1 92 ? 5.563 -9.752 2.667 1.00 64.31 92 GLY A CA 1
ATOM 762 C C . GLY A 1 92 ? 5.687 -11.101 3.384 1.00 64.31 92 GLY A C 1
ATOM 763 O O . GLY A 1 92 ? 4.901 -11.358 4.287 1.00 64.31 92 GLY A O 1
ATOM 764 N N . ARG A 1 93 ? 6.629 -11.973 2.991 1.00 65.69 93 ARG A N 1
ATOM 765 C CA . ARG A 1 93 ? 6.837 -13.303 3.604 1.00 65.69 93 ARG A CA 1
ATOM 766 C C . ARG A 1 93 ? 8.113 -13.403 4.440 1.00 65.69 93 ARG A C 1
ATOM 768 O O . ARG A 1 93 ? 8.315 -14.426 5.084 1.00 65.69 93 ARG A O 1
ATOM 775 N N . SER A 1 94 ? 9.000 -12.406 4.395 1.00 58.69 94 SER A N 1
ATOM 776 C CA . SER A 1 94 ? 10.320 -12.496 5.028 1.00 58.69 94 SER A CA 1
ATOM 777 C C . SER A 1 94 ? 10.709 -11.222 5.783 1.00 58.69 94 SER A C 1
ATOM 779 O O . SER A 1 94 ? 10.827 -10.149 5.206 1.00 58.69 94 SER A O 1
ATOM 781 N N . GLU A 1 95 ? 11.009 -11.357 7.076 1.00 61.03 95 GLU A N 1
ATOM 782 C CA . GLU A 1 95 ? 11.546 -10.290 7.943 1.00 61.03 95 GLU A CA 1
ATOM 783 C C . GLU A 1 95 ? 13.077 -10.144 7.826 1.00 61.03 95 GLU A C 1
ATOM 785 O O . GLU A 1 95 ? 13.766 -9.787 8.781 1.00 61.03 95 GLU A O 1
ATOM 790 N N . SER A 1 96 ? 13.656 -10.455 6.662 1.00 60.09 96 SER A N 1
ATOM 791 C CA . SER A 1 96 ? 15.110 -10.370 6.489 1.00 60.09 96 SER A CA 1
ATOM 792 C C . SER A 1 96 ? 15.596 -8.913 6.528 1.00 60.09 96 SER A C 1
ATOM 794 O O . SER A 1 96 ? 14.892 -7.983 6.125 1.00 60.09 96 SER A O 1
ATOM 796 N N . LEU A 1 97 ? 16.830 -8.693 6.992 1.00 55.97 97 LEU A N 1
ATOM 797 C CA . LEU A 1 97 ? 17.416 -7.355 7.172 1.00 55.97 97 LEU A CA 1
ATOM 798 C C . LEU A 1 97 ? 17.427 -6.531 5.866 1.00 55.97 97 LEU A C 1
ATOM 800 O O . LEU A 1 97 ? 17.199 -5.322 5.887 1.00 55.97 97 LEU A O 1
ATOM 804 N N . LEU A 1 98 ? 17.586 -7.197 4.716 1.00 59.59 98 LEU A N 1
ATOM 805 C CA . LEU A 1 98 ? 17.487 -6.580 3.388 1.00 59.59 98 LEU A CA 1
ATOM 806 C C . LEU A 1 98 ? 16.064 -6.120 3.058 1.00 59.59 98 LEU A C 1
ATOM 808 O O . LEU A 1 98 ? 15.880 -5.012 2.553 1.00 59.59 98 LEU A O 1
ATOM 812 N N . VAL A 1 99 ? 15.056 -6.932 3.385 1.00 65.88 99 VAL A N 1
ATOM 813 C CA . VAL A 1 99 ? 13.648 -6.561 3.208 1.00 65.88 99 VAL A CA 1
ATOM 814 C C . VAL A 1 99 ? 13.293 -5.381 4.103 1.00 65.88 99 VAL A C 1
ATOM 816 O O . VAL A 1 99 ? 12.653 -4.447 3.629 1.00 65.88 99 VAL A O 1
ATOM 819 N N . ARG A 1 100 ? 13.761 -5.354 5.356 1.00 67.12 100 ARG A N 1
ATOM 820 C CA . ARG A 1 100 ? 13.549 -4.208 6.256 1.00 67.12 100 ARG A CA 1
ATOM 821 C C . ARG A 1 100 ? 14.152 -2.919 5.693 1.00 67.12 100 ARG A C 1
ATOM 823 O O . ARG A 1 100 ? 13.468 -1.900 5.674 1.00 67.12 100 ARG A O 1
ATOM 830 N N . ILE A 1 101 ? 15.386 -2.950 5.186 1.00 68.31 101 ILE A N 1
ATOM 831 C CA . ILE A 1 101 ? 16.030 -1.767 4.583 1.00 68.31 101 ILE A CA 1
ATOM 832 C C . ILE A 1 101 ? 15.286 -1.302 3.327 1.00 68.31 101 ILE A C 1
ATOM 834 O O . ILE A 1 101 ? 15.071 -0.103 3.166 1.00 68.31 101 ILE A O 1
ATOM 838 N N . LEU A 1 102 ? 14.865 -2.227 2.462 1.00 66.88 102 LEU A N 1
ATOM 839 C CA . LEU A 1 102 ? 14.171 -1.888 1.218 1.00 66.88 102 LEU A CA 1
ATOM 840 C C . LEU A 1 102 ? 12.708 -1.467 1.446 1.00 66.88 102 LEU A C 1
ATOM 842 O O . LEU A 1 102 ? 12.166 -0.686 0.667 1.00 66.88 102 LEU A O 1
ATOM 846 N N . SER A 1 103 ? 12.083 -1.931 2.532 1.00 67.81 103 SER A N 1
ATOM 847 C CA . SER A 1 103 ? 10.700 -1.587 2.897 1.00 67.81 103 SER A CA 1
ATOM 848 C C . SER A 1 103 ? 10.598 -0.242 3.619 1.00 67.81 103 SER A C 1
ATOM 850 O O . SER A 1 103 ? 9.614 0.471 3.431 1.00 67.81 103 SER A O 1
ATOM 852 N N . LYS A 1 104 ? 11.623 0.153 4.389 1.00 74.06 104 LYS A N 1
ATOM 853 C CA . LYS A 1 104 ? 11.706 1.459 5.074 1.00 74.06 104 LYS A CA 1
ATOM 854 C C . LYS A 1 104 ? 11.414 2.677 4.178 1.00 74.06 104 LYS A C 1
ATOM 856 O O . LYS A 1 104 ? 10.599 3.502 4.588 1.00 74.06 104 LYS A O 1
ATOM 861 N N . PRO A 1 105 ? 11.999 2.830 2.973 1.00 76.44 105 PRO A N 1
ATOM 862 C CA . PRO A 1 105 ? 11.686 3.972 2.112 1.00 76.44 105 PRO A CA 1
ATOM 863 C C . PRO A 1 105 ? 10.232 3.955 1.611 1.00 76.44 105 PRO A C 1
ATOM 865 O O . PRO A 1 105 ? 9.631 5.017 1.465 1.00 76.44 105 PRO A O 1
ATOM 868 N N . GLY A 1 106 ? 9.636 2.772 1.419 1.00 75.81 106 GLY A N 1
ATOM 869 C CA . GLY A 1 106 ? 8.210 2.638 1.101 1.00 75.81 106 GLY A CA 1
ATOM 870 C C . GLY A 1 106 ? 7.305 3.059 2.264 1.00 75.81 106 GLY A C 1
ATOM 871 O O . GLY A 1 106 ? 6.353 3.808 2.060 1.00 75.81 106 GLY A O 1
ATOM 872 N N . MET A 1 107 ? 7.644 2.663 3.496 1.00 79.94 107 MET A N 1
ATOM 873 C CA . MET A 1 107 ? 6.937 3.092 4.717 1.00 79.94 107 MET A CA 1
ATOM 874 C C . MET A 1 107 ? 7.040 4.604 4.942 1.00 79.94 107 MET A C 1
ATOM 876 O O . MET A 1 107 ? 6.057 5.256 5.287 1.00 79.94 107 MET A O 1
ATOM 880 N N . LEU A 1 108 ? 8.202 5.200 4.663 1.00 81.69 108 LEU A N 1
ATOM 881 C CA . LEU A 1 108 ? 8.368 6.650 4.741 1.00 81.69 108 LEU A CA 1
ATOM 882 C C . LEU A 1 108 ? 7.441 7.382 3.761 1.00 81.69 108 LEU A C 1
ATOM 884 O O . LEU A 1 108 ? 6.847 8.401 4.114 1.00 81.69 108 LEU A O 1
ATOM 888 N N . LEU A 1 109 ? 7.285 6.854 2.544 1.00 83.12 109 LEU A N 1
ATOM 889 C CA . LEU A 1 109 ? 6.354 7.425 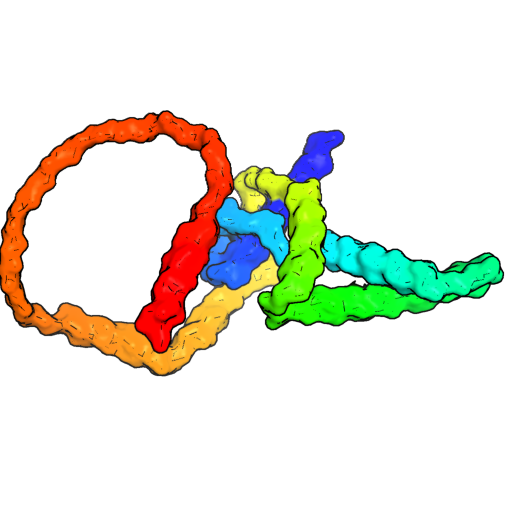1.576 1.00 83.12 109 LEU A CA 1
ATOM 890 C C . LEU A 1 109 ? 4.903 7.295 2.054 1.00 83.12 109 LEU A C 1
ATOM 892 O O . LEU A 1 109 ? 4.131 8.241 1.910 1.00 83.12 109 LEU A O 1
ATOM 896 N N . GLN A 1 110 ? 4.552 6.177 2.694 1.00 86.12 110 GLN A N 1
ATOM 897 C CA . GLN A 1 110 ? 3.238 6.017 3.315 1.00 86.12 110 GLN A CA 1
ATOM 898 C C . GLN A 1 110 ? 2.978 7.064 4.391 1.00 86.12 110 GLN A C 1
ATOM 900 O O . GLN A 1 110 ? 1.900 7.652 4.382 1.00 86.12 110 GLN A O 1
ATOM 905 N N . ARG A 1 111 ? 3.957 7.380 5.250 1.00 85.62 111 ARG A N 1
ATOM 906 C CA . ARG A 1 111 ? 3.824 8.474 6.236 1.00 85.62 111 ARG A CA 1
ATOM 907 C C . ARG A 1 111 ? 3.523 9.824 5.590 1.00 85.62 111 ARG A C 1
ATOM 909 O O . ARG A 1 111 ? 2.890 10.660 6.220 1.00 85.62 111 ARG A O 1
ATOM 916 N N . PHE A 1 112 ? 3.959 10.041 4.350 1.00 86.56 112 PHE A N 1
ATOM 917 C CA . PHE A 1 112 ? 3.646 11.258 3.602 1.00 86.56 112 PHE A CA 1
ATOM 918 C C . PHE A 1 112 ? 2.257 11.219 2.942 1.00 86.56 112 PHE A C 1
ATOM 920 O O . PHE A 1 112 ? 1.605 12.254 2.819 1.00 86.56 112 PHE A O 1
ATOM 927 N N . THR A 1 113 ? 1.792 10.040 2.520 1.00 87.69 113 THR A N 1
ATOM 928 C CA . THR A 1 113 ? 0.514 9.857 1.803 1.00 87.69 113 THR A CA 1
ATOM 929 C C . THR A 1 113 ? -0.638 9.350 2.676 1.00 87.69 113 THR A C 1
ATOM 931 O O . THR A 1 113 ? -1.696 9.002 2.147 1.00 87.69 113 THR A O 1
ATOM 934 N N . THR A 1 114 ? -0.442 9.261 3.990 1.00 90.56 114 THR A N 1
ATOM 935 C CA . THR A 1 114 ? -1.454 8.848 4.973 1.00 90.56 114 THR A CA 1
ATOM 936 C C . THR A 1 114 ? -1.593 9.917 6.051 1.00 90.56 114 THR A C 1
ATOM 938 O O . THR A 1 114 ? -0.641 10.623 6.384 1.00 90.56 114 THR A O 1
ATOM 941 N N . GLY A 1 115 ? -2.804 10.070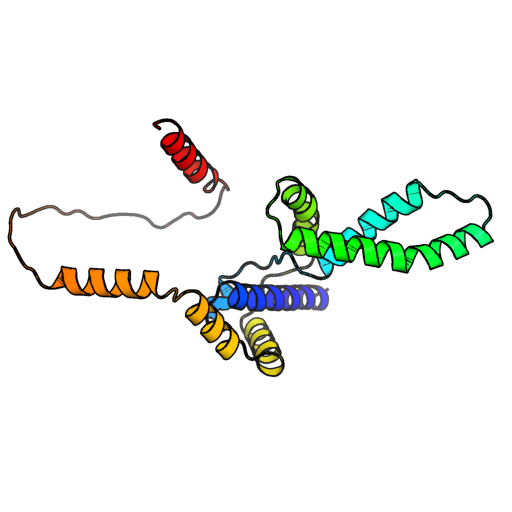 6.574 1.00 89.50 115 GLY A N 1
ATOM 942 C CA . GLY A 1 115 ? -3.131 10.980 7.666 1.00 89.50 115 GLY A CA 1
ATOM 943 C C . GLY A 1 115 ? -3.916 10.254 8.747 1.00 89.50 115 GLY A C 1
ATOM 944 O O . GLY A 1 115 ? -4.435 9.165 8.514 1.00 89.50 115 GLY A O 1
ATOM 945 N N . G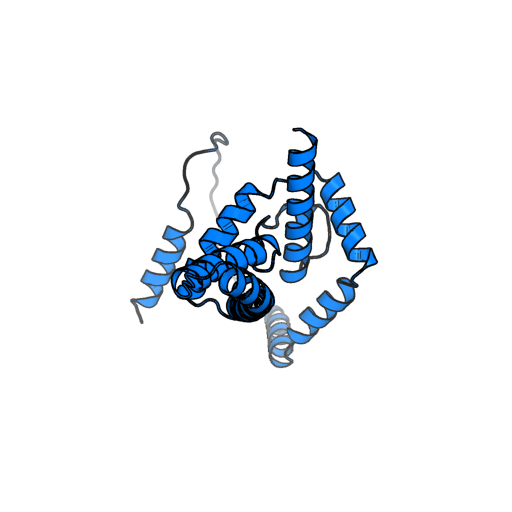LU A 1 116 ? -4.000 10.855 9.931 1.00 91.88 116 GLU A N 1
ATOM 946 C CA . GLU A 1 116 ? -4.821 10.302 11.005 1.00 91.88 116 GLU A CA 1
ATOM 947 C C . GLU A 1 116 ? -6.310 10.499 10.687 1.00 91.88 116 GLU A C 1
ATOM 949 O O . GLU A 1 116 ? -6.698 11.642 10.440 1.00 91.88 116 GLU A O 1
ATOM 954 N N . PRO A 1 117 ? -7.119 9.426 10.626 1.00 92.62 117 PRO A N 1
ATOM 955 C CA . PRO A 1 117 ? -8.532 9.525 10.283 1.00 92.62 117 PRO A CA 1
ATOM 956 C C . PRO A 1 117 ? -9.392 9.981 11.461 1.00 92.62 117 PRO A C 1
ATOM 958 O O . PRO A 1 117 ? -9.065 9.725 12.618 1.00 92.62 117 PRO A O 1
ATOM 961 N N . ASP A 1 118 ? -10.527 10.596 11.136 1.00 93.81 118 ASP A N 1
ATOM 962 C CA . ASP A 1 118 ? -11.606 10.843 12.093 1.00 93.81 118 ASP A CA 1
ATOM 963 C C . ASP A 1 118 ? -12.458 9.573 12.273 1.00 93.81 118 ASP A C 1
ATOM 965 O O . ASP A 1 118 ? -12.474 8.700 11.400 1.00 93.81 118 ASP A O 1
ATOM 969 N N . ASP A 1 119 ? -13.220 9.491 13.365 1.00 94.06 119 ASP A N 1
ATOM 970 C CA . ASP A 1 119 ? -14.034 8.308 13.695 1.00 94.06 119 ASP A CA 1
ATOM 971 C C . ASP A 1 119 ? -15.058 7.976 12.603 1.00 94.06 119 ASP A C 1
ATOM 973 O O . ASP A 1 119 ? -15.179 6.822 12.203 1.00 94.06 119 ASP A O 1
ATOM 977 N N . GLU A 1 120 ? -15.698 8.989 12.011 1.00 93.88 120 GLU A N 1
ATOM 978 C CA . GLU A 1 120 ? -16.614 8.800 10.876 1.00 93.88 120 GLU A CA 1
ATOM 979 C C . GLU A 1 120 ? -15.914 8.162 9.661 1.00 93.88 120 GLU A C 1
ATOM 981 O O . GLU A 1 120 ? -16.509 7.387 8.914 1.00 93.88 120 GLU A O 1
ATOM 986 N N . MET A 1 121 ? -14.631 8.470 9.431 1.00 93.94 121 MET A N 1
ATOM 987 C CA . MET A 1 121 ? -13.871 7.868 8.329 1.00 93.94 121 MET A CA 1
ATOM 988 C C . MET A 1 121 ? -13.501 6.416 8.631 1.00 93.94 121 MET A C 1
ATOM 990 O O . MET A 1 121 ? -13.478 5.596 7.711 1.00 93.94 121 MET A O 1
ATOM 994 N N . ILE A 1 122 ? -13.231 6.105 9.901 1.00 94.00 122 ILE A N 1
ATOM 995 C CA . ILE A 1 122 ? -13.006 4.736 10.371 1.00 94.00 122 ILE A CA 1
ATOM 996 C C . ILE A 1 122 ? -14.280 3.906 10.190 1.00 94.00 122 ILE A C 1
ATOM 998 O O . ILE A 1 122 ? -14.203 2.812 9.638 1.00 94.00 122 ILE A O 1
ATOM 1002 N N . GLU A 1 123 ? -15.445 4.425 10.575 1.00 93.31 123 GLU A N 1
ATOM 1003 C CA . GLU A 1 123 ? -16.733 3.742 10.389 1.00 93.31 123 GLU A CA 1
ATOM 1004 C C . GLU A 1 123 ? -17.008 3.428 8.916 1.00 93.31 123 GLU A C 1
ATOM 1006 O O . GLU A 1 123 ? -17.343 2.294 8.575 1.00 93.31 123 GLU A O 1
ATOM 1011 N N . VAL A 1 124 ? -16.789 4.400 8.023 1.00 94.44 124 VAL A N 1
ATOM 1012 C CA . VAL A 1 124 ? -16.931 4.187 6.574 1.00 94.44 124 VAL A CA 1
ATOM 1013 C C . VAL A 1 124 ? -15.977 3.099 6.074 1.00 94.44 124 VAL A C 1
ATOM 1015 O O . VAL A 1 124 ? -16.366 2.275 5.242 1.00 94.44 124 VAL A O 1
ATOM 1018 N N . ALA A 1 125 ? -14.738 3.067 6.569 1.00 92.56 125 ALA A N 1
ATOM 1019 C CA . ALA A 1 125 ? -13.769 2.041 6.197 1.00 92.56 125 ALA A CA 1
ATOM 1020 C C . ALA A 1 125 ? -14.167 0.650 6.728 1.00 92.56 125 ALA A C 1
ATOM 1022 O O . ALA A 1 125 ? -14.084 -0.326 5.983 1.00 92.56 125 ALA A O 1
ATOM 1023 N N . ILE A 1 126 ? -14.661 0.557 7.969 1.00 92.62 126 ILE A N 1
ATOM 1024 C CA . ILE A 1 126 ? -15.191 -0.686 8.553 1.00 92.62 126 ILE A CA 1
ATOM 1025 C C . ILE A 1 126 ? -16.367 -1.199 7.720 1.00 92.62 126 ILE A C 1
ATOM 1027 O O . ILE A 1 126 ? -16.387 -2.371 7.348 1.00 92.62 126 ILE A O 1
ATOM 1031 N N . GLU A 1 127 ? -17.314 -0.326 7.377 1.00 93.06 127 GLU A N 1
ATOM 1032 C CA . GLU A 1 127 ? -18.490 -0.711 6.597 1.00 93.06 127 GLU A CA 1
ATOM 1033 C C . GLU A 1 127 ? -18.117 -1.152 5.177 1.00 93.06 127 GLU A C 1
ATOM 1035 O O . GLU A 1 127 ? -18.655 -2.129 4.653 1.00 93.06 127 GLU A O 1
ATOM 1040 N N . SER A 1 128 ? -17.119 -0.498 4.580 1.00 92.88 128 SER A N 1
ATOM 1041 C CA . SER A 1 128 ? -16.570 -0.902 3.282 1.00 92.88 128 SER A CA 1
ATOM 1042 C C . SER A 1 128 ? -15.968 -2.309 3.330 1.00 92.88 128 SER A C 1
ATOM 1044 O O . SER A 1 128 ? -16.154 -3.085 2.393 1.00 92.88 128 SER A O 1
ATOM 1046 N N . VAL A 1 129 ? -15.277 -2.663 4.418 1.00 90.12 129 VAL A N 1
ATOM 1047 C CA . VAL A 1 129 ? -14.722 -4.012 4.591 1.00 90.12 129 VAL A CA 1
ATOM 1048 C C . VAL A 1 129 ? -15.814 -5.035 4.896 1.00 90.12 129 VAL A C 1
ATOM 1050 O O . VAL A 1 129 ? -15.816 -6.088 4.265 1.00 90.12 129 VAL A O 1
ATOM 1053 N N . ASN A 1 130 ? -16.782 -4.718 5.761 1.00 89.38 130 ASN A N 1
ATOM 1054 C CA . ASN A 1 130 ? -17.935 -5.584 6.043 1.00 89.38 130 ASN A CA 1
ATOM 1055 C C . ASN A 1 130 ? -18.703 -5.967 4.767 1.00 89.38 130 ASN A C 1
ATOM 1057 O O . ASN A 1 130 ? -19.194 -7.089 4.653 1.00 89.38 130 ASN A O 1
ATOM 1061 N N . ALA A 1 131 ? -18.802 -5.047 3.804 1.00 90.62 131 ALA A N 1
ATOM 1062 C CA . ALA A 1 131 ? -19.494 -5.285 2.542 1.00 90.62 131 ALA A CA 1
ATOM 1063 C C . ALA A 1 131 ? -18.752 -6.248 1.594 1.00 90.62 131 ALA A C 1
ATOM 1065 O O . ALA A 1 131 ? -19.381 -6.842 0.718 1.00 90.62 131 ALA A O 1
ATOM 1066 N N . VAL A 1 132 ? -17.429 -6.390 1.732 1.00 88.88 132 VAL A N 1
ATOM 1067 C CA . VAL A 1 132 ? -16.576 -7.131 0.781 1.00 88.88 132 VAL A CA 1
ATOM 1068 C C . VAL A 1 132 ? -15.970 -8.396 1.398 1.00 88.88 132 VAL A C 1
ATOM 1070 O O . VAL A 1 132 ? -15.650 -9.335 0.669 1.00 88.88 132 VAL A O 1
ATOM 1073 N N . PHE A 1 133 ? -15.814 -8.447 2.722 1.00 87.00 133 PHE A N 1
ATOM 1074 C CA . PHE A 1 133 ? -15.061 -9.486 3.416 1.00 87.00 133 PHE A CA 1
ATOM 1075 C C . PHE A 1 133 ? -15.703 -9.873 4.756 1.00 87.00 133 PHE A C 1
ATOM 1077 O O . PHE A 1 133 ? -15.914 -9.031 5.630 1.00 87.00 133 PHE A O 1
ATOM 1084 N N . ASP A 1 134 ? -15.953 -11.174 4.946 1.00 87.75 134 ASP A N 1
ATOM 1085 C CA . ASP A 1 134 ? -16.404 -11.715 6.232 1.00 87.75 134 ASP A CA 1
ATOM 1086 C C . ASP A 1 134 ? -15.213 -11.928 7.174 1.00 87.75 134 ASP A C 1
ATOM 1088 O O . ASP A 1 134 ? -14.661 -13.021 7.327 1.00 87.75 134 ASP A O 1
ATOM 1092 N N . TRP A 1 135 ? -14.805 -10.839 7.817 1.00 84.62 135 TRP A N 1
ATOM 1093 C CA . TRP A 1 135 ? -13.716 -10.859 8.786 1.00 84.62 135 TRP A CA 1
ATOM 1094 C C . TRP A 1 135 ? -14.043 -11.679 10.037 1.00 84.62 135 TRP A C 1
ATOM 1096 O O . TRP A 1 135 ? -13.121 -12.119 10.717 1.00 84.62 135 TRP A O 1
ATOM 1106 N N . LYS A 1 136 ? -15.321 -11.903 10.370 1.00 86.38 136 LYS A N 1
ATOM 1107 C CA . LYS A 1 136 ? -15.686 -12.681 11.564 1.00 86.38 136 LYS A CA 1
ATOM 1108 C C . LYS A 1 136 ? -15.328 -14.144 11.362 1.00 86.38 136 LYS A C 1
ATOM 1110 O O . LYS A 1 136 ? -14.655 -14.710 12.218 1.00 86.38 136 LYS A O 1
ATOM 1115 N N . ALA A 1 137 ? -15.703 -14.701 10.210 1.00 84.56 137 ALA A N 1
ATOM 1116 C CA . ALA A 1 137 ? -15.312 -16.051 9.820 1.00 84.56 137 ALA A CA 1
ATOM 1117 C C . ALA A 1 137 ? -13.781 -16.199 9.768 1.00 84.56 137 ALA A C 1
ATOM 1119 O O . ALA A 1 137 ? -13.239 -17.155 10.316 1.00 84.56 137 ALA A O 1
ATOM 1120 N N . PHE A 1 138 ? -13.078 -15.208 9.204 1.00 83.44 138 PHE A N 1
ATOM 1121 C CA . PHE A 1 138 ? -11.611 -15.189 9.170 1.00 83.44 138 PHE A CA 1
ATOM 1122 C C . PHE A 1 138 ? -10.978 -15.226 10.571 1.00 83.44 138 PHE A C 1
ATOM 1124 O O . PHE A 1 138 ? -10.037 -15.979 10.809 1.00 83.44 138 PHE A O 1
ATOM 1131 N N . LEU A 1 139 ? -11.501 -14.443 11.520 1.00 83.12 139 LEU A N 1
ATOM 1132 C CA . LEU A 1 139 ? -11.005 -14.455 12.899 1.00 83.12 139 LEU A CA 1
ATOM 1133 C C . LEU A 1 139 ? -11.325 -15.760 13.634 1.00 83.12 139 LEU A C 1
ATOM 1135 O O . LEU A 1 139 ? -10.555 -16.170 14.499 1.00 83.12 139 LEU A O 1
ATOM 1139 N N . GLU A 1 140 ? -12.461 -16.393 13.344 1.00 83.81 140 GLU A N 1
ATOM 1140 C CA . GLU A 1 140 ? -12.797 -17.700 13.915 1.00 83.81 140 GLU A CA 1
ATOM 1141 C C . GLU A 1 140 ? -11.866 -18.795 13.390 1.00 83.81 140 GLU A C 1
ATOM 1143 O O . GLU A 1 140 ? -11.355 -19.584 14.182 1.00 83.81 140 GLU A O 1
ATOM 1148 N N . GLU A 1 141 ? -11.577 -18.803 12.089 1.00 80.19 141 GLU A N 1
ATOM 1149 C CA . GLU A 1 141 ? -10.608 -19.718 11.478 1.00 80.19 141 GLU A CA 1
ATOM 1150 C C . GLU A 1 141 ? -9.203 -19.515 12.065 1.00 80.19 141 GLU A C 1
ATOM 1152 O O . GLU A 1 141 ? -8.609 -20.471 12.559 1.00 80.19 141 GLU A O 1
ATOM 1157 N N . ALA A 1 142 ? -8.729 -18.267 12.149 1.00 78.38 142 ALA A N 1
ATOM 1158 C CA . ALA A 1 142 ? -7.426 -17.945 12.737 1.00 78.38 142 ALA A CA 1
ATOM 1159 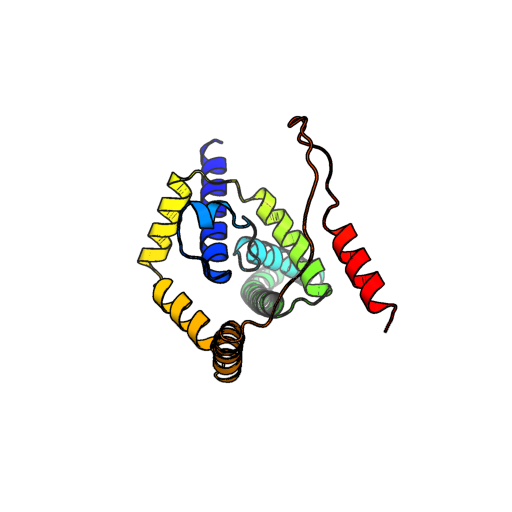C C . ALA A 1 142 ? -7.304 -18.377 14.214 1.00 78.38 142 ALA A C 1
ATOM 1161 O O . ALA A 1 142 ? -6.239 -18.813 14.654 1.00 78.38 142 ALA A O 1
ATOM 1162 N N . LYS A 1 143 ? -8.393 -18.294 14.991 1.00 76.56 143 LYS A N 1
ATOM 1163 C CA . LYS A 1 143 ? -8.432 -18.789 16.380 1.00 76.56 143 LYS A CA 1
ATOM 1164 C C . LYS A 1 143 ? -8.427 -20.311 16.461 1.00 76.56 143 LYS A C 1
ATOM 1166 O O . LYS A 1 143 ? -7.789 -20.867 17.350 1.00 76.56 143 LYS A O 1
ATOM 1171 N N . ASN A 1 144 ? -9.137 -20.977 15.556 1.00 74.19 144 ASN A N 1
ATOM 1172 C CA . ASN A 1 144 ? -9.192 -22.435 15.510 1.00 74.19 144 ASN A CA 1
ATOM 1173 C C . ASN A 1 144 ? -7.857 -23.039 15.051 1.00 74.19 144 ASN A C 1
ATOM 1175 O O . ASN A 1 144 ? -7.479 -24.092 15.549 1.00 74.19 144 ASN A O 1
ATOM 1179 N N . GLU A 1 145 ? -7.112 -22.359 14.174 1.00 64.62 145 GLU A N 1
ATOM 1180 C CA . GLU A 1 145 ? -5.738 -22.739 13.812 1.00 64.62 145 GLU A CA 1
ATOM 1181 C C . GLU A 1 145 ? -4.743 -22.555 14.972 1.00 64.62 145 GLU A C 1
ATOM 1183 O O . GLU A 1 145 ? -3.788 -23.320 15.082 1.00 64.62 145 GLU A O 1
ATOM 1188 N N . GLN A 1 146 ? -4.969 -21.577 15.860 1.00 57.41 146 GLN A N 1
ATOM 1189 C CA . GLN A 1 146 ? -4.173 -21.395 17.085 1.00 57.41 146 GLN A CA 1
ATOM 1190 C C . GLN A 1 146 ? -4.504 -22.404 18.190 1.00 57.41 146 GLN A C 1
ATOM 1192 O O . GLN A 1 146 ? -3.652 -22.671 19.037 1.00 57.41 146 GLN A O 1
ATOM 1197 N N . LYS A 1 147 ? -5.702 -23.001 18.174 1.00 50.69 147 LYS A N 1
ATOM 1198 C CA . LYS A 1 147 ? -6.038 -24.168 18.998 1.00 50.69 147 LYS A CA 1
ATOM 1199 C C . LYS A 1 147 ? -5.391 -25.430 18.417 1.00 50.69 147 LYS A C 1
ATOM 1201 O O . LYS A 1 147 ? -6.067 -26.340 17.942 1.00 50.69 147 LYS A O 1
ATOM 1206 N N . ASP A 1 148 ? -4.065 -25.504 18.471 1.00 47.31 148 ASP A N 1
ATOM 1207 C CA . ASP A 1 148 ? -3.380 -26.795 18.408 1.00 47.31 148 ASP A CA 1
ATOM 1208 C C . ASP A 1 148 ? -3.888 -27.632 19.604 1.00 47.31 148 ASP A C 1
ATOM 1210 O O . ASP A 1 148 ? -3.877 -27.124 20.732 1.00 47.31 148 ASP A O 1
ATOM 1214 N N . PRO A 1 149 ? -4.359 -28.882 19.423 1.00 53.34 149 PRO A N 1
ATOM 1215 C CA . PRO A 1 149 ? -4.821 -29.735 20.525 1.00 53.34 149 PRO A CA 1
ATOM 1216 C C . PRO A 1 149 ? -3.782 -29.918 21.645 1.00 53.34 149 PRO A C 1
ATOM 1218 O O . PRO A 1 149 ? -4.137 -30.326 22.751 1.00 53.34 149 PRO A O 1
ATOM 1221 N N . ALA A 1 150 ? -2.506 -29.603 21.393 1.00 56.31 150 ALA A N 1
ATOM 1222 C CA . ALA A 1 150 ? -1.481 -29.536 22.428 1.00 56.31 150 ALA A CA 1
ATOM 1223 C C . ALA A 1 150 ? -1.674 -28.372 23.426 1.00 56.31 150 ALA A C 1
ATOM 1225 O O . ALA A 1 150 ? -1.340 -28.536 24.596 1.00 56.31 150 ALA A O 1
ATOM 1226 N N . ILE A 1 151 ? -2.216 -27.224 22.997 1.00 54.09 151 ILE A N 1
ATOM 1227 C CA . ILE A 1 151 ? -2.403 -26.018 23.829 1.00 54.09 151 ILE A CA 1
ATOM 1228 C C . ILE A 1 151 ? -3.700 -26.113 24.643 1.00 54.09 151 ILE A C 1
ATOM 1230 O O . ILE A 1 151 ? -3.704 -25.766 25.818 1.00 54.09 151 ILE A O 1
ATOM 1234 N N . GLU A 1 152 ? -4.759 -26.712 24.087 1.00 53.44 152 GLU A N 1
ATOM 1235 C CA . GLU A 1 152 ? -5.994 -26.998 24.839 1.00 53.44 152 GLU A CA 1
ATOM 1236 C C . GLU A 1 152 ? -5.730 -27.942 26.031 1.00 53.44 152 GLU A C 1
ATOM 1238 O O . GLU A 1 152 ? -6.406 -27.866 27.053 1.00 53.44 152 GLU A O 1
ATOM 1243 N N . PHE A 1 153 ? -4.705 -28.798 25.950 1.00 53.75 153 PHE A N 1
ATOM 1244 C CA . PHE A 1 153 ? -4.271 -29.624 27.080 1.00 53.75 153 PHE A CA 1
ATOM 1245 C C . PHE A 1 153 ? -3.573 -28.807 28.181 1.00 53.75 153 PHE A C 1
ATOM 1247 O O . PHE A 1 153 ? -3.716 -29.140 29.355 1.00 53.75 153 PHE A O 1
ATOM 1254 N N . VAL A 1 154 ? -2.841 -27.747 27.817 1.00 56.50 154 VAL A N 1
ATOM 1255 C CA . VAL A 1 154 ? -2.139 -26.861 28.763 1.00 56.50 154 VAL A CA 1
ATOM 1256 C C . VAL A 1 154 ? -3.127 -25.945 29.487 1.00 56.50 154 VAL A C 1
ATOM 1258 O O . VAL A 1 154 ? -3.062 -25.867 30.710 1.00 56.50 154 VAL A O 1
ATOM 1261 N N . ASP A 1 155 ? -4.097 -25.368 28.774 1.00 52.66 155 ASP A N 1
ATOM 1262 C CA . ASP A 1 155 ? -5.147 -24.534 29.385 1.00 52.66 155 ASP A CA 1
ATOM 1263 C C . ASP A 1 155 ? -6.004 -25.347 30.377 1.00 52.66 155 ASP A C 1
ATOM 1265 O O . ASP A 1 155 ? -6.304 -24.891 31.479 1.00 52.66 155 ASP A O 1
ATOM 1269 N N . ASN A 1 156 ? -6.324 -26.606 30.041 1.00 55.03 156 ASN A N 1
ATOM 1270 C CA . ASN A 1 156 ? -7.024 -27.514 30.960 1.00 55.03 156 ASN A CA 1
ATOM 1271 C C . ASN A 1 156 ? -6.152 -27.955 32.157 1.00 55.03 156 ASN A C 1
ATOM 1273 O O . ASN A 1 156 ? -6.686 -28.320 33.204 1.00 55.03 156 ASN A O 1
ATOM 1277 N N . LEU A 1 157 ? -4.820 -27.959 32.021 1.00 55.41 157 LEU A N 1
ATOM 1278 C CA . LEU A 1 157 ? -3.883 -28.254 33.114 1.00 55.41 157 LEU A CA 1
ATOM 1279 C C . LEU A 1 157 ? -3.760 -27.079 34.093 1.00 55.41 157 LEU A C 1
ATOM 1281 O O . LEU A 1 157 ? -3.646 -27.318 35.297 1.00 55.41 157 LEU A O 1
ATOM 1285 N N . GLU A 1 158 ? -3.814 -25.842 33.598 1.00 50.91 158 GLU A N 1
ATOM 1286 C CA . GLU A 1 158 ? -3.847 -24.634 34.431 1.00 50.91 158 GLU A CA 1
ATOM 1287 C C . GLU A 1 158 ? -5.152 -24.565 35.243 1.00 50.91 158 GLU A C 1
ATOM 1289 O O . GLU A 1 158 ? -5.098 -24.407 36.464 1.00 50.91 158 GLU A O 1
ATOM 1294 N N . GLU A 1 159 ? -6.302 -24.863 34.626 1.00 49.03 159 GLU A N 1
ATOM 1295 C CA . GLU A 1 159 ? -7.599 -24.949 35.326 1.00 49.03 159 GLU A CA 1
ATOM 1296 C C . GLU A 1 159 ? -7.659 -26.072 36.384 1.00 49.03 159 GLU A C 1
ATOM 1298 O O . GLU A 1 159 ? -8.367 -25.959 37.387 1.00 49.03 159 GLU A O 1
ATOM 1303 N N . LEU A 1 160 ? -6.892 -27.154 36.210 1.00 47.78 160 LEU A N 1
ATOM 1304 C CA . LEU A 1 160 ? -6.769 -28.228 37.206 1.00 47.78 160 LEU A CA 1
ATOM 1305 C C . LEU A 1 160 ? -5.825 -27.869 38.366 1.00 47.78 160 LEU A C 1
ATOM 1307 O O . LEU A 1 160 ? -5.932 -28.472 39.437 1.00 47.78 160 LEU A O 1
ATOM 1311 N N . SER A 1 161 ? -4.926 -26.898 38.183 1.00 43.34 161 SER A N 1
ATOM 1312 C CA . SER A 1 161 ? -3.988 -26.460 39.224 1.00 43.34 161 SER A CA 1
ATOM 1313 C C . SER A 1 161 ? -4.614 -25.505 40.250 1.00 43.34 161 SER A C 1
ATOM 1315 O O . SER A 1 161 ? -4.188 -25.490 41.405 1.00 43.34 161 SER A O 1
ATOM 1317 N N . ASP A 1 162 ? -5.706 -24.826 39.888 1.00 45.84 162 ASP A N 1
ATOM 1318 C CA . ASP A 1 162 ? -6.419 -23.864 40.744 1.00 45.84 162 ASP A CA 1
ATOM 1319 C C . ASP A 1 162 ? -7.345 -24.504 41.805 1.00 45.84 162 ASP A C 1
ATOM 1321 O O . ASP A 1 162 ? -8.037 -23.802 42.542 1.00 45.84 162 ASP A O 1
ATOM 1325 N N . THR A 1 163 ? -7.362 -25.840 41.945 1.00 43.28 163 THR A N 1
ATOM 1326 C CA . THR A 1 163 ? -8.226 -26.544 42.925 1.00 43.28 163 THR A CA 1
ATOM 1327 C C . THR A 1 163 ? -7.504 -27.203 44.107 1.00 43.28 163 THR A C 1
ATOM 1329 O O . THR A 1 163 ? -8.130 -27.955 44.858 1.00 43.28 163 THR A O 1
ATOM 1332 N N . GLN A 1 164 ? -6.227 -26.895 44.365 1.00 40.19 164 GLN A N 1
ATOM 1333 C CA . GLN A 1 164 ? -5.540 -27.353 45.584 1.00 40.19 164 GLN A CA 1
ATOM 1334 C C . GLN A 1 164 ? -4.931 -26.209 46.413 1.00 40.19 164 GLN A C 1
ATOM 1336 O O . GLN A 1 164 ? -3.750 -25.893 46.330 1.00 40.19 164 GLN A O 1
ATOM 1341 N N . ASP A 1 165 ? -5.766 -25.654 47.296 1.00 37.62 165 ASP A N 1
ATOM 1342 C CA . ASP A 1 165 ? -5.387 -24.891 48.492 1.00 37.62 165 ASP A CA 1
ATOM 1343 C C . ASP A 1 165 ? -4.397 -25.674 49.377 1.00 37.62 165 ASP A C 1
ATOM 1345 O O . ASP A 1 165 ? -4.811 -26.672 49.969 1.00 37.62 165 ASP A O 1
ATOM 1349 N N . ILE A 1 166 ? -3.158 -25.184 49.572 1.00 32.28 166 ILE A N 1
ATOM 1350 C CA . ILE A 1 166 ? -2.376 -25.376 50.818 1.00 32.28 166 ILE A CA 1
ATOM 1351 C C . ILE A 1 166 ? -1.521 -24.119 51.148 1.00 32.28 166 ILE A C 1
ATOM 1353 O O . ILE A 1 166 ? -0.377 -23.978 50.731 1.00 32.28 166 ILE A O 1
ATOM 1357 N N . THR A 1 167 ? -2.120 -23.256 51.980 1.00 27.42 167 THR A N 1
ATOM 1358 C CA . THR A 1 167 ? -1.589 -22.528 53.166 1.00 27.42 167 THR A CA 1
ATOM 1359 C C . THR A 1 167 ? -0.509 -21.424 53.086 1.00 27.42 167 THR A C 1
ATOM 1361 O O . THR A 1 167 ? 0.664 -21.693 52.860 1.00 27.42 167 THR A O 1
ATOM 1364 N N . ASN A 1 168 ? -0.937 -20.231 53.545 1.00 28.83 168 ASN A N 1
ATOM 1365 C CA . ASN A 1 168 ? -0.382 -19.342 54.594 1.00 28.83 168 ASN A CA 1
ATOM 1366 C C . ASN A 1 168 ? 1.112 -18.939 54.601 1.00 28.83 168 ASN A C 1
ATOM 1368 O O . ASN A 1 168 ? 1.982 -19.764 54.870 1.00 28.83 168 ASN A O 1
ATOM 1372 N N . THR A 1 169 ? 1.390 -17.624 54.649 1.00 25.36 169 THR A N 1
ATOM 1373 C CA . THR A 1 169 ? 1.643 -16.803 55.877 1.00 25.36 169 THR A CA 1
ATOM 1374 C C . THR A 1 169 ? 2.385 -15.497 55.495 1.00 25.36 169 THR A C 1
ATOM 1376 O O . THR A 1 169 ? 3.241 -15.537 54.619 1.00 25.36 169 THR A O 1
ATOM 1379 N N . TYR A 1 170 ? 2.108 -14.399 56.222 1.00 25.73 170 TYR A N 1
ATOM 1380 C CA . TYR A 1 170 ? 2.862 -13.123 56.356 1.00 25.73 170 TYR A CA 1
ATOM 1381 C C . TYR A 1 170 ? 2.320 -11.863 55.641 1.00 25.73 170 TYR A C 1
ATOM 1383 O O . TYR A 1 170 ? 2.826 -11.420 54.618 1.00 25.73 170 TYR A O 1
ATOM 1391 N N . ASP A 1 171 ? 1.252 -11.321 56.234 1.00 24.94 171 ASP A N 1
ATOM 1392 C CA . ASP A 1 171 ? 1.067 -9.963 56.793 1.00 24.94 171 ASP A CA 1
ATOM 1393 C C . ASP A 1 171 ? 1.958 -8.747 56.408 1.00 24.94 171 ASP A C 1
ATOM 1395 O O . ASP A 1 171 ? 3.174 -8.745 56.582 1.00 24.94 171 ASP A O 1
ATOM 1399 N N . GLU A 1 172 ? 1.222 -7.667 56.087 1.00 25.25 172 GLU A N 1
ATOM 1400 C CA . GLU A 1 172 ? 1.263 -6.273 56.597 1.00 25.25 172 GLU A CA 1
ATOM 1401 C C . GLU A 1 172 ? 2.280 -5.184 56.159 1.00 25.25 172 GLU A C 1
ATOM 1403 O O . GLU A 1 172 ? 3.485 -5.246 56.390 1.00 25.25 172 GLU A O 1
ATOM 1408 N N . SER A 1 173 ? 1.665 -4.038 55.790 1.00 24.05 173 SER A N 1
ATOM 1409 C CA . SER A 1 173 ? 2.133 -2.629 55.815 1.00 24.05 173 SER A CA 1
ATOM 1410 C C . SER A 1 173 ? 3.098 -2.198 54.690 1.00 24.05 173 SER A C 1
ATOM 1412 O O . SER A 1 173 ? 3.949 -2.963 54.273 1.00 24.05 173 SER A O 1
ATOM 1414 N N . SER A 1 174 ? 3.052 -1.001 54.090 1.00 24.91 174 SER A N 1
ATOM 1415 C CA . SER A 1 174 ? 2.614 0.325 54.534 1.00 24.91 174 SER A CA 1
ATOM 1416 C C . SER A 1 174 ? 2.416 1.259 53.317 1.00 24.91 174 SER A C 1
ATOM 1418 O O . SER A 1 174 ? 3.116 1.155 52.317 1.00 24.91 174 SER A O 1
ATOM 1420 N N . SER A 1 175 ? 1.486 2.201 53.479 1.00 26.52 175 SER A N 1
ATOM 1421 C CA . SER A 1 175 ? 1.174 3.429 52.722 1.00 26.52 175 SER A CA 1
ATOM 1422 C C . SER A 1 175 ? 2.360 4.292 52.251 1.00 26.52 175 SER A C 1
ATOM 1424 O O . SER A 1 175 ? 3.351 4.347 52.974 1.00 26.52 175 SER A O 1
ATOM 1426 N N . THR A 1 176 ? 2.198 5.072 51.163 1.00 23.19 176 THR A N 1
ATOM 1427 C CA . THR A 1 176 ? 1.894 6.534 51.183 1.00 23.19 176 THR A CA 1
ATOM 1428 C C . THR A 1 176 ? 1.787 7.159 49.778 1.00 23.19 176 THR A C 1
ATOM 1430 O O . THR A 1 176 ? 2.383 6.671 48.825 1.00 23.19 176 THR A O 1
ATOM 1433 N N . ASP A 1 177 ? 1.007 8.240 49.743 1.00 24.53 177 ASP A N 1
ATOM 1434 C CA . ASP A 1 177 ? 0.586 9.159 48.678 1.00 24.53 177 ASP A CA 1
ATOM 1435 C C . ASP A 1 177 ? 1.671 9.889 47.841 1.00 24.53 177 ASP A C 1
ATOM 1437 O O . ASP A 1 177 ? 2.823 10.020 48.252 1.00 24.53 177 ASP A O 1
ATOM 1441 N N . ASP A 1 178 ? 1.165 10.480 46.742 1.00 25.97 178 ASP A N 1
ATOM 1442 C CA . ASP A 1 178 ? 1.446 11.828 46.200 1.00 25.97 178 ASP A CA 1
ATOM 1443 C C . ASP A 1 178 ? 2.375 12.044 44.969 1.00 25.97 178 ASP A C 1
ATOM 1445 O O . ASP A 1 178 ? 3.590 11.890 45.026 1.00 25.97 178 ASP A O 1
ATOM 1449 N N . LEU A 1 179 ? 1.737 12.599 43.913 1.00 25.02 179 LEU A N 1
ATOM 1450 C CA . LEU A 1 179 ? 2.149 13.721 43.033 1.00 25.02 179 LEU A CA 1
ATOM 1451 C C . LEU A 1 179 ? 2.517 13.495 41.540 1.00 25.02 179 LEU A C 1
ATOM 1453 O O . LEU A 1 179 ? 3.504 12.873 41.173 1.00 25.02 179 LEU A O 1
ATOM 1457 N N . GLU A 1 180 ? 1.728 14.216 40.725 1.00 27.06 180 GLU A N 1
ATOM 1458 C CA . GLU A 1 180 ? 2.043 14.934 39.474 1.00 27.06 180 GLU A CA 1
ATOM 1459 C C . GLU A 1 180 ? 2.042 14.209 38.114 1.00 27.06 180 GLU A C 1
ATOM 1461 O O . GLU A 1 180 ? 3.050 13.816 37.535 1.00 27.06 180 GLU A O 1
ATOM 1466 N N . THR A 1 181 ? 0.858 14.245 37.497 1.00 31.52 181 THR A N 1
ATOM 1467 C CA . THR A 1 181 ? 0.674 14.435 36.056 1.00 31.52 181 THR A CA 1
ATOM 1468 C C . THR A 1 181 ? 1.012 15.878 35.647 1.00 31.52 181 THR A C 1
ATOM 1470 O O . THR A 1 181 ? 0.214 16.767 35.923 1.00 31.52 181 THR A O 1
ATOM 1473 N N . GLU A 1 182 ? 2.133 16.113 34.959 1.00 26.92 182 GLU A N 1
ATOM 1474 C CA . GLU A 1 182 ? 2.257 17.067 33.831 1.00 26.92 182 GLU A CA 1
ATOM 1475 C C . GLU A 1 182 ? 3.714 17.162 33.335 1.00 26.92 182 GLU A C 1
ATOM 1477 O O . GLU A 1 182 ? 4.520 17.924 33.863 1.00 26.92 182 GLU A O 1
ATOM 1482 N N . LYS A 1 183 ? 4.044 16.446 32.252 1.00 27.75 183 LYS A N 1
ATOM 1483 C CA . LYS A 1 183 ? 4.481 17.047 30.974 1.00 27.75 183 LYS A CA 1
ATOM 1484 C C . LYS A 1 183 ? 4.929 15.975 29.987 1.00 27.75 183 LYS A C 1
ATOM 1486 O O . LYS A 1 183 ? 5.960 15.331 30.116 1.00 27.75 183 LYS A O 1
ATOM 1491 N N . ILE A 1 184 ? 4.078 15.842 28.985 1.00 29.23 184 ILE A N 1
ATOM 1492 C CA . ILE A 1 184 ? 4.274 15.171 27.711 1.00 29.23 184 ILE A CA 1
ATOM 1493 C C . ILE A 1 184 ? 5.340 15.919 26.885 1.00 29.23 184 ILE A C 1
ATOM 1495 O O . ILE A 1 184 ? 5.520 17.124 27.056 1.00 29.23 184 ILE A O 1
ATOM 1499 N N . THR A 1 185 ? 5.940 15.167 25.954 1.00 29.88 185 THR A N 1
ATOM 1500 C CA . THR A 1 185 ? 6.789 15.527 24.799 1.00 29.88 185 THR A CA 1
ATOM 1501 C C . THR A 1 185 ? 8.252 15.842 25.059 1.00 29.88 185 THR A C 1
ATOM 1503 O O . THR A 1 185 ? 8.578 16.944 25.484 1.00 29.88 185 THR A O 1
ATOM 1506 N N . ASP A 1 186 ? 9.083 14.854 24.701 1.00 25.98 186 ASP A N 1
ATOM 1507 C CA . ASP A 1 186 ? 10.363 14.930 23.974 1.00 25.98 186 ASP A CA 1
ATOM 1508 C C . ASP A 1 186 ? 11.283 13.862 24.592 1.00 25.98 186 ASP A C 1
ATOM 1510 O O . ASP A 1 186 ? 11.824 14.056 25.668 1.00 25.98 186 ASP A O 1
ATOM 1514 N N . ILE A 1 187 ? 11.429 12.650 24.062 1.00 30.11 187 ILE A N 1
ATOM 1515 C CA . ILE A 1 187 ? 12.016 12.294 22.771 1.00 30.11 187 ILE A CA 1
ATOM 1516 C C . ILE A 1 187 ? 12.012 10.753 22.752 1.00 30.11 187 ILE A C 1
ATOM 1518 O O . ILE A 1 187 ? 12.243 10.128 23.779 1.00 30.11 187 ILE A O 1
ATOM 1522 N N . PHE A 1 188 ? 11.679 10.171 21.599 1.00 35.34 188 PHE A N 1
ATOM 1523 C CA . PHE A 1 188 ? 12.007 8.807 21.168 1.00 35.34 188 PHE A CA 1
ATOM 1524 C C . PHE A 1 188 ? 13.148 8.158 21.971 1.00 35.34 188 PHE A C 1
ATOM 1526 O O . PHE A 1 188 ? 14.195 8.780 22.006 1.00 35.34 188 PHE A O 1
ATOM 1533 N N . ASP A 1 189 ? 12.948 6.972 22.571 1.00 34.53 189 ASP A N 1
ATOM 1534 C CA . ASP A 1 189 ? 13.970 5.902 22.746 1.00 34.53 189 ASP A CA 1
ATOM 1535 C C . ASP A 1 189 ? 13.510 4.758 23.701 1.00 34.53 189 ASP A C 1
ATOM 1537 O O . ASP A 1 189 ? 14.309 4.184 24.431 1.00 34.53 189 ASP A O 1
ATOM 1541 N N . GLU A 1 190 ? 12.229 4.354 23.703 1.00 42.41 190 GLU A N 1
ATOM 1542 C CA . GLU A 1 190 ? 11.779 3.186 24.507 1.00 42.41 190 GLU A CA 1
ATOM 1543 C C . GLU A 1 190 ? 12.120 1.820 23.870 1.00 42.41 190 GLU A C 1
ATOM 1545 O O . GLU A 1 190 ? 12.110 0.794 24.547 1.00 42.41 190 GLU A O 1
ATOM 1550 N N . ASP A 1 191 ? 12.483 1.784 22.583 1.00 43.72 191 ASP A N 1
ATOM 1551 C CA . ASP A 1 191 ? 12.816 0.527 21.895 1.00 43.72 191 ASP A CA 1
ATOM 1552 C C . ASP A 1 191 ? 14.243 0.020 22.211 1.00 43.72 191 ASP A C 1
ATOM 1554 O O . ASP A 1 191 ? 14.523 -1.167 22.027 1.00 43.72 191 ASP A O 1
ATOM 1558 N N . ASP A 1 192 ? 15.142 0.874 22.722 1.00 46.53 192 ASP A N 1
ATOM 1559 C CA . ASP A 1 192 ? 16.544 0.510 22.996 1.00 46.53 192 ASP A CA 1
ATOM 1560 C C . ASP A 1 192 ? 16.743 -0.164 24.370 1.00 46.53 192 ASP A C 1
ATOM 1562 O O . ASP A 1 192 ? 17.624 -1.019 24.511 1.00 46.53 192 ASP A O 1
ATOM 1566 N N . GLU A 1 193 ? 15.902 0.125 25.373 1.00 46.75 193 GLU A N 1
ATOM 1567 C CA . GLU A 1 193 ? 15.994 -0.524 26.694 1.00 46.75 193 GLU A CA 1
ATOM 1568 C C . GLU A 1 193 ? 15.526 -1.986 26.657 1.00 46.75 193 GLU A C 1
ATOM 1570 O O . GLU A 1 193 ? 16.134 -2.855 27.290 1.00 46.75 193 GLU A O 1
ATOM 1575 N N . ILE A 1 194 ? 14.507 -2.296 25.849 1.00 45.84 194 ILE A N 1
ATOM 1576 C CA . ILE A 1 194 ? 14.023 -3.673 25.673 1.00 45.84 194 ILE A CA 1
ATOM 1577 C C . ILE A 1 194 ? 15.064 -4.509 24.914 1.00 45.84 194 ILE A C 1
ATOM 1579 O O . ILE A 1 194 ? 15.318 -5.662 25.269 1.00 45.84 194 ILE A O 1
ATOM 1583 N N . LEU A 1 195 ? 15.719 -3.926 23.905 1.00 47.09 195 LEU A N 1
ATOM 1584 C CA . LEU A 1 195 ? 16.793 -4.589 23.164 1.00 47.09 195 LEU A CA 1
ATOM 1585 C C . LEU A 1 195 ? 18.035 -4.829 24.035 1.00 47.09 195 LEU A C 1
ATOM 1587 O O . LEU A 1 195 ? 18.594 -5.924 23.971 1.00 47.09 195 LEU A O 1
ATOM 1591 N N . GLN A 1 196 ? 18.413 -3.886 24.906 1.00 47.59 196 GLN A N 1
ATOM 1592 C CA . GLN A 1 196 ? 19.503 -4.099 25.867 1.00 47.59 196 GLN A CA 1
ATOM 1593 C C . GLN A 1 196 ? 19.158 -5.139 26.939 1.00 47.59 196 GLN A C 1
ATOM 1595 O O . GLN A 1 196 ? 20.022 -5.941 27.300 1.00 47.59 196 GLN A O 1
ATOM 1600 N N . ALA A 1 197 ? 17.909 -5.185 27.414 1.00 43.69 197 ALA A N 1
ATOM 1601 C CA . ALA A 1 197 ? 17.465 -6.199 28.369 1.00 43.69 197 ALA A CA 1
ATOM 1602 C C . ALA A 1 197 ? 17.505 -7.613 27.760 1.00 43.69 197 ALA A C 1
ATOM 1604 O O . ALA A 1 197 ? 17.975 -8.556 28.398 1.00 43.69 197 ALA A O 1
ATOM 1605 N N . VAL A 1 198 ? 17.091 -7.760 26.498 1.00 46.81 198 VAL A N 1
ATOM 1606 C CA . VAL A 1 198 ? 17.156 -9.040 25.771 1.00 46.81 198 VAL A CA 1
ATOM 1607 C C . VAL A 1 198 ? 18.605 -9.445 25.469 1.00 46.81 198 VAL A C 1
ATOM 1609 O O . VAL A 1 198 ? 18.948 -10.624 25.581 1.00 46.81 198 VAL A O 1
ATOM 1612 N N . GLU A 1 199 ? 19.481 -8.492 25.141 1.00 49.56 199 GLU A N 1
ATOM 1613 C CA . GLU A 1 199 ? 20.897 -8.766 24.862 1.00 49.56 199 GLU A CA 1
ATOM 1614 C C . GLU A 1 199 ? 21.693 -9.128 26.134 1.00 49.56 199 GLU A C 1
ATOM 1616 O O . GLU A 1 199 ? 22.601 -9.959 26.073 1.00 49.56 199 GLU A O 1
ATOM 1621 N N . LEU A 1 200 ? 21.311 -8.588 27.301 1.00 47.31 200 LEU A N 1
ATOM 1622 C CA . LEU A 1 200 ? 21.837 -8.991 28.614 1.00 47.31 200 LEU A CA 1
ATOM 1623 C C . LEU A 1 200 ? 21.406 -10.413 29.003 1.00 47.31 200 LEU A C 1
ATOM 1625 O O . LEU A 1 200 ? 22.242 -11.200 29.444 1.00 47.31 200 LEU A O 1
ATOM 1629 N N . ILE A 1 201 ? 20.140 -10.775 28.770 1.00 48.84 201 ILE A N 1
ATOM 1630 C CA . ILE A 1 201 ? 19.611 -12.117 29.080 1.00 48.84 201 ILE A CA 1
ATOM 1631 C C . ILE A 1 201 ? 20.254 -13.201 28.196 1.00 48.84 201 ILE A C 1
ATOM 1633 O O . ILE A 1 201 ? 20.465 -14.327 28.645 1.00 48.84 201 ILE A O 1
ATOM 1637 N N . LEU A 1 202 ? 20.616 -12.875 26.952 1.00 51.16 202 LEU A N 1
ATOM 1638 C CA . LEU A 1 202 ? 21.272 -13.817 26.035 1.00 51.16 202 LEU A CA 1
ATOM 1639 C C . LEU A 1 202 ? 22.780 -13.985 26.277 1.00 51.16 202 LEU A C 1
ATOM 1641 O O . LEU A 1 202 ? 23.379 -14.882 25.689 1.00 51.16 202 LEU A O 1
ATOM 1645 N N . LYS A 1 203 ? 23.400 -13.156 27.127 1.00 48.84 203 LYS A N 1
ATOM 1646 C CA . LYS A 1 203 ? 24.843 -13.213 27.415 1.00 48.84 203 LYS A CA 1
ATOM 1647 C C . LYS A 1 203 ? 25.205 -14.062 28.641 1.00 48.84 203 LYS A C 1
ATOM 1649 O O . LYS A 1 203 ? 26.385 -14.339 28.841 1.00 48.84 203 LYS A O 1
ATOM 1654 N N . GLU A 1 204 ? 24.215 -14.481 29.434 1.00 49.31 204 GLU A N 1
ATOM 1655 C CA . GLU A 1 204 ? 24.379 -15.359 30.610 1.00 49.31 204 GLU A CA 1
ATOM 1656 C C . GLU A 1 204 ? 23.973 -16.832 30.366 1.00 49.31 204 GLU A C 1
ATOM 1658 O O . GLU A 1 204 ? 23.833 -17.612 31.310 1.00 49.31 204 GLU A O 1
ATOM 1663 N N . LYS A 1 205 ? 23.847 -17.256 29.103 1.00 42.34 205 LYS A N 1
ATOM 1664 C CA . LYS A 1 205 ? 23.769 -18.672 28.698 1.00 42.34 205 LYS A CA 1
ATOM 1665 C C . LYS A 1 205 ? 24.834 -19.001 27.662 1.00 42.34 205 LYS A C 1
ATOM 1667 O O . LYS A 1 205 ? 25.276 -20.172 27.664 1.00 42.34 205 LYS A O 1
#

Secondary structure (DSSP, 8-state):
-HHHHHHHHHHHHHHHHHHHHHTT----HHHHHTS-S--TT-HHHHHHHHHHHHHHHHHH----SHHHHHHHHHHHHHHHHHHHHHHHHHHTT---HHHHHHHHHHHHHHHHH--PPPHHHHHHHHHHHHHH--HHHHHHHHHHHH--HHHHHHHHHHHHHTT--------------------------HHHHHHHHHHHHTT--